Protein AF-A0A5P1FWZ2-F1 (afdb_monomer)

Sequence (314 aa):
MFSLSRQIYPNPFQFIPNLNQTPSFPSFRLDFPLKPAPYPSIRQQIKASSTRGIEGDGDNLSWPWDEKPYEILGGGRISYLDEQDIACFLDPPKDLIPIDPDSYNPAAYLWKKLGDIPEERRPRLLSTLEPRLISRMWEIVGTRYQDAKLAKQSASTLLHMGDSPITQERWACRTSKGPLPITWSWINDFKQAIFRGNDGGLYGRMIFGGLIPASVANLYGPLYFTVRQVTEVMSTEQPCDLAYEFDDGLLDLHDFPEGFPKPEEHRWPFDDHLVIYVRHCGPGVLVGQAWQEGKDLDQVPKKFCGEILMVKIS

Solvent-accessible surface area (backbone atoms only — not comparable to full-atom values): 19096 Å² total; per-residue (Å²): 133,89,84,88,81,87,82,81,82,83,84,90,87,82,86,85,81,83,91,83,78,85,84,85,75,82,86,78,85,76,90,72,83,93,68,86,79,84,76,85,58,74,78,68,72,63,75,81,77,82,88,81,88,82,91,84,90,84,94,73,95,68,53,85,83,73,54,75,66,64,44,75,44,97,87,76,46,78,44,48,50,69,65,48,49,53,52,42,67,59,59,51,56,85,90,67,55,65,93,56,70,85,78,55,60,63,21,60,54,48,22,52,54,43,53,68,48,56,71,89,54,48,54,52,50,66,78,69,47,50,39,70,43,41,47,44,46,50,60,43,36,55,52,26,68,80,36,74,71,57,56,70,54,61,28,39,67,68,80,32,95,61,97,47,94,60,54,66,51,39,30,45,32,35,41,27,67,37,93,54,57,82,90,51,60,65,71,34,42,30,33,36,38,40,34,58,41,95,87,71,46,44,33,34,37,56,42,78,50,96,82,65,57,68,74,59,54,60,66,44,39,54,40,32,28,41,54,42,82,42,64,47,36,90,86,73,69,44,71,36,51,30,34,36,41,26,47,60,14,68,68,96,61,95,70,74,66,89,93,62,76,74,63,34,65,40,37,85,77,43,45,39,38,28,33,37,36,30,34,58,44,19,58,42,28,34,34,31,43,34,32,32,44,45,88,48,94,83,45,77,60,39,74,57,45,28,28,30,40,34,26,43,53,134

Foldseek 3Di:
DDDDDDDDDDDPPDDDDDPDDDDDDDDDDDPDDPDDDDDDDPVVVVVPPDDDDDDDDDDDPPDPVNDADWDQDDPRDIGGVLLVVLQCLLPPDPVPPDPDPVPDQQLVVLQVSLVVDDQQCSVCNLVSHALVSLLSLVVSLLSLVVDPVSQLDALDPLLNLDDDPDFKFKKWKAHSWFPDPPVVVQVRIWMKMWGAAPVRWIKMWIGGDDPDDVVRVPVFPTQMWTKDADQADPQPRRGAGIKTWRAQQQDPGPDDPPPRDHTDGGDPPSNQGKMWTWHHRYHQKIKIWIWRPGPDPPDRIDGPTGIMIMGIDD

Radius of gyration: 25.39 Å; Cα contacts (8 Å, |Δi|>4): 484; chains: 1; bounding box: 61×96×71 Å

Secondary structure (DSSP, 8-state):
-------PPPP------------------------------GGGTGGGS---------S----TTTSPPEEEETTTEEEEHHHHHHHHHHS--GGGS-SSGGGS-HHHHHHHHHHHS-TTTGGGHHHHS-HHHHHHHHHHHGGGGGSHHHHT--S-TTTSSS--S--EEEEEEEE---S--GGGGGGSEEEEEEEE-TTS-EEEEEEE-SSS-HHHHGGG--EEEEEEE-SB-TTT--B-SEEEE-TTS----S---TTPPPP----TTTTTTEEEEEEEEETTEEEEEEEE--SSTTSPPEEEEEEEEEEEE-

pLDDT: mean 74.25, std 22.87, range [26.8, 97.44]

Organism: Asparagus officinalis (NCBI:txid4686)

Mean predicted aligned error: 14.32 Å

Structure (mmCIF, N/CA/C/O backbone):
data_AF-A0A5P1FWZ2-F1
#
_entry.id   AF-A0A5P1FWZ2-F1
#
loop_
_atom_site.group_PDB
_atom_site.id
_atom_site.type_symbol
_atom_site.label_atom_id
_atom_site.label_alt_id
_atom_site.label_comp_id
_atom_site.label_asym_id
_atom_site.label_entity_id
_atom_site.label_seq_id
_atom_site.pdbx_PDB_ins_code
_atom_site.Cartn_x
_atom_site.Cartn_y
_atom_site.Cartn_z
_atom_site.occupancy
_atom_site.B_iso_or_equiv
_atom_site.auth_seq_id
_atom_site.auth_comp_id
_atom_site.auth_asym_id
_atom_site.auth_atom_id
_atom_site.pdbx_PDB_model_num
ATOM 1 N N . MET A 1 1 ? -29.058 57.790 11.013 1.00 34.44 1 MET A N 1
ATOM 2 C CA . MET A 1 1 ? -28.656 58.418 9.737 1.00 34.44 1 MET A CA 1
ATOM 3 C C . MET A 1 1 ? -27.904 57.376 8.924 1.00 34.44 1 MET A C 1
ATOM 5 O O . MET A 1 1 ? -27.035 56.722 9.478 1.00 34.44 1 MET A O 1
ATOM 9 N N . PHE A 1 2 ? -28.349 57.182 7.681 1.00 27.48 2 PHE A N 1
ATOM 10 C CA . PHE A 1 2 ? -27.891 56.248 6.639 1.00 27.48 2 PHE A CA 1
ATOM 11 C C . PHE A 1 2 ? -26.358 56.275 6.434 1.00 27.48 2 PHE A C 1
ATOM 13 O O . PHE A 1 2 ? -25.741 57.303 6.674 1.00 27.48 2 PHE A O 1
ATOM 20 N N . SER A 1 3 ? -25.676 55.206 6.010 1.00 28.45 3 SER A N 1
ATOM 21 C CA . SER A 1 3 ? -25.836 54.573 4.695 1.00 28.45 3 SER A CA 1
ATOM 22 C C . SER A 1 3 ? -25.139 53.203 4.624 1.00 28.45 3 SER A C 1
ATOM 24 O O . SER A 1 3 ? -24.000 53.050 5.059 1.00 28.45 3 SER A O 1
ATOM 26 N N . LEU A 1 4 ? -25.842 52.230 4.039 1.00 32.28 4 LEU A N 1
ATOM 27 C CA . LEU A 1 4 ? -25.341 50.937 3.571 1.00 32.28 4 LEU A CA 1
ATOM 28 C C . LEU A 1 4 ? -24.724 51.110 2.178 1.00 32.28 4 LEU A C 1
ATOM 30 O O . LEU A 1 4 ? -25.320 51.748 1.312 1.00 32.28 4 LEU A O 1
ATOM 34 N N . SER A 1 5 ? -23.597 50.457 1.909 1.00 31.67 5 SER A N 1
ATOM 35 C CA . SER A 1 5 ? -23.162 50.179 0.537 1.00 31.67 5 SER A CA 1
ATOM 36 C C . SER A 1 5 ? -22.763 48.716 0.411 1.00 31.67 5 SER A C 1
ATOM 38 O O . SER A 1 5 ? -21.755 48.270 0.948 1.00 31.67 5 SER A O 1
ATOM 40 N N . ARG A 1 6 ? -23.630 47.975 -0.289 1.00 31.36 6 ARG A N 1
ATOM 41 C CA . ARG A 1 6 ? -23.371 46.652 -0.855 1.00 31.36 6 ARG A CA 1
ATOM 42 C C . ARG A 1 6 ? -22.369 46.814 -1.997 1.00 31.36 6 ARG A C 1
ATOM 44 O O . ARG A 1 6 ? -22.624 47.607 -2.900 1.00 31.36 6 ARG A O 1
ATOM 51 N N . GLN A 1 7 ? -21.310 46.014 -2.012 1.00 31.25 7 GLN A N 1
ATOM 52 C CA . GLN A 1 7 ? -20.587 45.706 -3.243 1.00 31.25 7 GLN A CA 1
ATOM 53 C C . GLN A 1 7 ? -20.880 44.260 -3.630 1.00 31.25 7 GLN A C 1
ATOM 55 O O . GLN A 1 7 ? -20.606 43.314 -2.897 1.00 31.25 7 GLN A O 1
ATOM 60 N N . ILE A 1 8 ? -21.540 44.153 -4.776 1.00 32.12 8 ILE A N 1
ATOM 61 C CA . ILE A 1 8 ? -21.906 42.942 -5.493 1.00 32.12 8 ILE A CA 1
ATOM 62 C C . ILE A 1 8 ? -20.709 42.617 -6.391 1.00 32.12 8 ILE A C 1
ATOM 64 O O . ILE A 1 8 ? -20.339 43.446 -7.221 1.00 32.12 8 ILE A O 1
ATOM 68 N N . TYR A 1 9 ? -20.107 41.441 -6.229 1.00 29.33 9 TYR A N 1
ATOM 69 C CA . TYR A 1 9 ? -19.150 40.909 -7.202 1.00 29.33 9 TYR A CA 1
ATOM 70 C C . TYR A 1 9 ? -19.913 40.275 -8.380 1.00 29.33 9 TYR A C 1
ATOM 72 O O . TYR A 1 9 ? -20.905 39.578 -8.146 1.00 29.33 9 TYR A O 1
ATOM 80 N N . PRO A 1 10 ? -19.504 40.510 -9.641 1.00 32.69 10 PRO A N 1
ATOM 81 C CA . PRO A 1 10 ? -20.185 39.958 -10.806 1.00 32.69 10 PRO A CA 1
ATOM 82 C C . PRO A 1 10 ? -19.789 38.499 -11.090 1.00 32.69 10 PRO A C 1
ATOM 84 O O . PRO A 1 10 ? -18.623 38.121 -11.018 1.00 32.69 10 PRO A O 1
ATOM 87 N N . ASN A 1 11 ? -20.800 37.714 -11.469 1.00 30.33 11 ASN A N 1
ATOM 88 C CA . ASN A 1 11 ? -20.734 36.366 -12.042 1.00 30.33 11 ASN A CA 1
ATOM 89 C C . ASN A 1 11 ? -19.890 36.318 -13.333 1.00 30.33 11 ASN A C 1
ATOM 91 O O . ASN A 1 11 ? -20.241 37.021 -14.283 1.00 30.33 11 ASN A O 1
ATOM 95 N N . PRO A 1 12 ? -18.905 35.410 -13.462 1.00 30.45 12 PRO A N 1
ATOM 96 C CA . PRO A 1 12 ? -18.309 35.061 -14.745 1.00 30.45 12 PRO A CA 1
ATOM 97 C C . PRO A 1 12 ? -18.794 33.678 -15.221 1.00 30.45 12 PRO A C 1
ATOM 99 O O . PRO A 1 12 ? -18.018 32.743 -15.364 1.00 30.45 12 PRO A O 1
ATOM 102 N N . PHE A 1 13 ? -20.094 33.551 -15.502 1.00 31.62 13 PHE A N 1
ATOM 103 C CA . PHE A 1 13 ? -20.644 32.465 -16.326 1.00 31.62 13 PHE A CA 1
ATOM 104 C C . PHE A 1 13 ? -21.158 33.049 -17.640 1.00 31.62 13 PHE A C 1
ATOM 106 O O . PHE A 1 13 ? -22.360 33.131 -17.852 1.00 31.62 13 PHE A O 1
ATOM 113 N N . GLN A 1 14 ? -20.254 33.482 -18.518 1.00 33.94 14 GLN A N 1
ATOM 114 C CA . GLN A 1 14 ? -20.562 33.702 -19.934 1.00 33.94 14 GLN A CA 1
ATOM 115 C C . GLN A 1 14 ? -19.288 33.555 -20.763 1.00 33.94 14 GLN A C 1
ATOM 117 O O . GLN A 1 14 ? -18.615 34.540 -21.012 1.00 33.94 14 GLN A O 1
ATOM 122 N N . PHE A 1 15 ? -18.973 32.334 -21.193 1.00 27.30 15 PHE A N 1
ATOM 123 C CA . PHE A 1 15 ? -18.331 32.070 -22.485 1.00 27.30 15 PHE A CA 1
ATOM 124 C C . PHE A 1 15 ? -18.610 30.610 -22.860 1.00 27.30 15 PHE A C 1
ATOM 126 O O . PHE A 1 15 ? -17.960 29.689 -22.380 1.00 27.30 15 PHE A O 1
ATOM 133 N N . ILE A 1 16 ? -19.624 30.410 -23.703 1.00 32.66 16 ILE A N 1
ATOM 134 C CA . ILE A 1 16 ? -19.875 29.153 -24.412 1.00 32.66 16 ILE A CA 1
ATOM 135 C C . ILE A 1 16 ? -19.382 29.358 -25.848 1.00 32.66 16 ILE A C 1
ATOM 137 O O . ILE A 1 16 ? -19.974 30.172 -26.561 1.00 32.66 16 ILE A O 1
ATOM 141 N N . PRO A 1 17 ? -18.353 28.635 -26.318 1.00 30.03 17 PRO A N 1
ATOM 142 C CA . PRO A 1 17 ? -18.133 28.443 -27.741 1.00 30.03 17 PRO A CA 1
ATOM 143 C C . PRO A 1 17 ? -18.838 27.164 -28.215 1.00 30.03 17 PRO A C 1
ATOM 145 O O . PRO A 1 17 ? -18.756 26.109 -27.592 1.00 30.03 17 PRO A O 1
ATOM 148 N N . ASN A 1 18 ? -19.537 27.298 -29.340 1.00 27.89 18 ASN A N 1
ATOM 149 C CA . ASN A 1 18 ? -20.273 26.266 -30.068 1.00 27.89 18 ASN A CA 1
ATOM 150 C C . ASN A 1 18 ? -19.500 24.943 -30.255 1.00 27.89 18 ASN A C 1
ATOM 152 O O . ASN A 1 18 ? -18.487 24.901 -30.951 1.00 27.89 18 ASN A O 1
ATOM 156 N N . LEU A 1 19 ? -20.074 23.839 -29.763 1.00 34.97 19 LEU A N 1
ATOM 157 C CA . LEU A 1 19 ? -19.864 22.493 -30.303 1.00 34.97 19 LEU A CA 1
ATOM 158 C C . LEU A 1 19 ? -20.622 22.387 -31.631 1.00 34.97 19 LEU A C 1
ATOM 160 O O . LEU A 1 19 ? -21.839 22.254 -31.596 1.00 34.97 19 LEU A O 1
ATOM 164 N N . ASN A 1 20 ? -19.935 22.490 -32.775 1.00 33.31 20 ASN A N 1
ATOM 165 C CA . ASN A 1 20 ? -20.368 21.908 -34.063 1.00 33.31 20 ASN A CA 1
ATOM 166 C C . ASN A 1 20 ? -19.331 22.108 -35.187 1.00 33.31 20 ASN A C 1
ATOM 168 O O . ASN A 1 20 ? -19.661 22.584 -36.270 1.00 33.31 20 ASN A O 1
ATOM 172 N N . GLN A 1 21 ? -18.069 21.729 -34.960 1.00 30.70 21 GLN A N 1
ATOM 173 C CA . GLN A 1 21 ? -17.109 21.513 -36.051 1.00 30.70 21 GLN A CA 1
ATOM 174 C C . GLN A 1 21 ? -16.218 20.313 -35.722 1.00 30.70 21 GLN A C 1
ATOM 176 O O . GLN A 1 21 ? -15.363 20.375 -34.847 1.00 30.70 21 GLN A O 1
ATOM 181 N N . THR A 1 22 ? -16.441 19.201 -36.419 1.00 31.59 22 THR A N 1
ATOM 182 C CA . THR A 1 22 ? -15.525 18.057 -36.482 1.00 31.59 22 THR A CA 1
ATOM 183 C C . THR A 1 22 ? -14.359 18.392 -37.414 1.00 31.59 22 THR A C 1
ATOM 185 O O . THR A 1 22 ? -14.608 18.582 -38.608 1.00 31.59 22 THR A O 1
ATOM 188 N N . PRO A 1 23 ? -13.098 18.422 -36.951 1.00 28.59 23 PRO A N 1
ATOM 189 C CA . PRO A 1 23 ? -11.968 18.419 -37.862 1.00 28.59 23 PRO A CA 1
ATOM 190 C C . PRO A 1 23 ? -11.720 16.985 -38.347 1.00 28.59 23 PRO A C 1
ATOM 192 O O . PRO A 1 23 ? -11.383 16.085 -37.579 1.00 28.59 23 PRO A O 1
ATOM 195 N N . SER A 1 24 ? -11.910 16.772 -39.647 1.00 28.72 24 SER A N 1
ATOM 196 C CA . SER A 1 24 ? -11.463 15.579 -40.361 1.00 28.72 24 SER A CA 1
ATOM 197 C C . SER A 1 24 ? -9.933 15.550 -40.395 1.00 28.72 24 SER A C 1
ATOM 199 O O . SER A 1 24 ? -9.316 16.370 -41.076 1.00 28.72 24 SER A O 1
ATOM 201 N N . PHE A 1 25 ? -9.319 14.610 -39.680 1.00 30.17 25 PHE A N 1
ATOM 202 C CA . PHE A 1 25 ? -7.886 14.345 -39.791 1.00 30.17 25 PHE A CA 1
ATOM 203 C C . PHE A 1 25 ? -7.612 13.368 -40.948 1.00 30.17 25 PHE A C 1
ATOM 205 O O . PHE A 1 25 ? -8.362 12.402 -41.119 1.00 30.17 25 PHE A O 1
ATOM 212 N N . PRO A 1 26 ? -6.556 13.584 -41.754 1.00 27.69 26 PRO A N 1
ATOM 213 C CA . PRO A 1 26 ? -6.195 12.673 -42.831 1.00 27.69 26 PRO A CA 1
ATOM 214 C C . PRO A 1 26 ? -5.735 11.327 -42.257 1.00 27.69 26 PRO A C 1
ATOM 216 O O . PRO A 1 26 ? -4.912 11.265 -41.344 1.00 27.69 26 PRO A O 1
ATOM 219 N N . SER A 1 27 ? -6.265 10.235 -42.807 1.00 28.78 27 SER A N 1
ATOM 220 C CA . SER A 1 27 ? -5.867 8.873 -42.461 1.00 28.78 27 SER A CA 1
ATOM 221 C C . SER A 1 27 ? -4.445 8.589 -42.953 1.00 28.78 27 SER A C 1
ATOM 223 O O . SER A 1 27 ? -4.245 8.221 -44.108 1.00 28.78 27 SER A O 1
ATOM 225 N N . PHE A 1 28 ? -3.452 8.710 -42.074 1.00 27.09 28 PHE A N 1
ATOM 226 C CA . PHE A 1 28 ? -2.145 8.097 -42.295 1.00 27.09 28 PHE A CA 1
ATOM 227 C C . PHE A 1 28 ? -2.183 6.655 -41.781 1.00 27.09 28 PHE A C 1
ATOM 229 O O . PHE A 1 28 ? -2.062 6.397 -40.586 1.00 27.09 28 PHE A O 1
ATOM 236 N N . ARG A 1 29 ? -2.365 5.697 -42.699 1.00 26.80 29 ARG A N 1
ATOM 237 C CA . ARG A 1 29 ? -1.975 4.303 -42.457 1.00 26.80 29 ARG A CA 1
ATOM 238 C C . ARG A 1 29 ? -0.450 4.247 -42.453 1.00 26.80 29 ARG A C 1
ATOM 240 O O . ARG A 1 29 ? 0.171 4.349 -43.506 1.00 26.80 29 ARG A O 1
ATOM 247 N N . LEU A 1 30 ? 0.137 4.077 -41.276 1.00 28.00 30 LEU A N 1
ATOM 248 C CA . LEU A 1 30 ? 1.486 3.543 -41.140 1.00 28.00 30 LEU A CA 1
ATOM 249 C C . LEU A 1 30 ? 1.339 2.079 -40.729 1.00 28.00 30 LEU A C 1
ATOM 251 O O . LEU A 1 30 ? 1.080 1.770 -39.567 1.00 28.00 30 LEU A O 1
ATOM 255 N N . ASP A 1 31 ? 1.445 1.186 -41.711 1.00 27.50 31 ASP A N 1
ATOM 256 C CA . ASP A 1 31 ? 1.574 -0.249 -41.476 1.00 27.50 31 ASP A CA 1
ATOM 257 C C . ASP A 1 31 ? 2.941 -0.506 -40.820 1.00 27.50 31 ASP A C 1
ATOM 259 O O . ASP A 1 31 ? 3.969 -0.582 -41.493 1.00 27.50 31 ASP A O 1
ATOM 263 N N . PHE A 1 32 ? 2.971 -0.609 -39.490 1.00 28.94 32 PHE A N 1
ATOM 264 C CA . PHE A 1 32 ? 4.152 -1.066 -38.759 1.00 28.94 32 PHE A CA 1
ATOM 265 C C . PHE A 1 32 ? 4.116 -2.597 -38.631 1.00 28.94 32 PHE A C 1
ATOM 267 O O . PHE A 1 32 ? 3.172 -3.138 -38.048 1.00 28.94 32 PHE A O 1
ATOM 274 N N . PRO A 1 33 ? 5.127 -3.331 -39.128 1.00 30.86 33 PRO A N 1
ATOM 275 C CA . PRO A 1 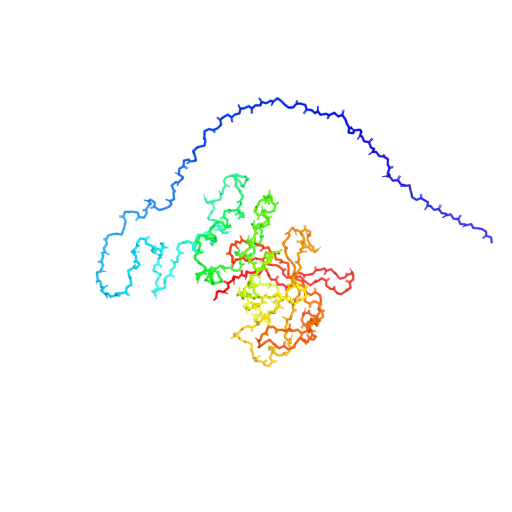33 ? 5.211 -4.764 -38.898 1.00 30.86 33 PRO A CA 1
ATOM 276 C C . PRO A 1 33 ? 5.487 -5.039 -37.411 1.00 30.86 33 PRO A C 1
ATOM 278 O O . PRO A 1 33 ? 6.552 -4.726 -36.882 1.00 30.86 33 PRO A O 1
ATOM 281 N N . LEU A 1 34 ? 4.520 -5.664 -36.736 1.00 34.03 34 LEU A N 1
ATOM 282 C CA . LEU A 1 34 ? 4.660 -6.220 -35.389 1.00 34.03 34 LEU A CA 1
ATOM 283 C C . LEU A 1 34 ? 5.664 -7.383 -35.388 1.00 34.03 34 LEU A C 1
ATOM 285 O O . LEU A 1 34 ? 5.281 -8.538 -35.562 1.00 34.03 34 LEU A O 1
ATOM 289 N N . LYS A 1 35 ? 6.940 -7.087 -35.132 1.00 31.31 35 LYS A N 1
ATOM 290 C CA . LYS A 1 35 ? 7.861 -7.979 -34.408 1.00 31.31 35 LYS A CA 1
ATOM 291 C C . LYS A 1 35 ? 8.848 -7.130 -33.598 1.00 31.31 35 LYS A C 1
ATOM 293 O O . LYS A 1 35 ? 9.743 -6.542 -34.201 1.00 31.31 35 LYS A O 1
ATOM 298 N N . PRO A 1 36 ? 8.745 -7.061 -32.259 1.00 35.09 36 PRO A N 1
ATOM 299 C CA . PRO A 1 36 ? 9.841 -6.521 -31.469 1.00 35.09 36 PRO A CA 1
ATOM 300 C C . PRO A 1 36 ? 11.035 -7.480 -31.560 1.00 35.09 36 PRO A C 1
ATOM 302 O O . PRO A 1 36 ? 10.916 -8.677 -31.289 1.00 35.09 36 PRO A O 1
ATOM 305 N N . ALA A 1 37 ? 12.182 -6.949 -31.980 1.00 31.00 37 ALA A N 1
ATOM 306 C CA . ALA A 1 37 ? 13.458 -7.642 -31.898 1.00 31.00 37 ALA A CA 1
ATOM 307 C C . ALA A 1 37 ? 13.792 -7.929 -30.418 1.00 31.00 37 ALA A C 1
ATOM 309 O O . ALA A 1 37 ? 13.553 -7.070 -29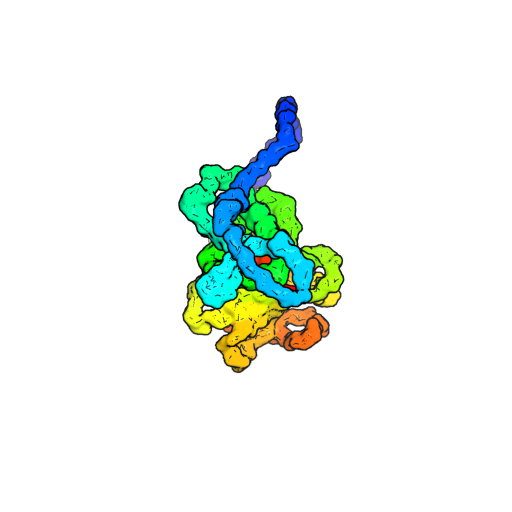.565 1.00 31.00 37 ALA A O 1
ATOM 310 N N . PRO A 1 38 ? 14.329 -9.112 -30.076 1.00 33.62 38 PRO A N 1
ATOM 311 C CA . PRO A 1 38 ? 14.725 -9.403 -28.707 1.00 33.62 38 PRO A CA 1
ATOM 312 C C . PRO A 1 38 ? 15.963 -8.575 -28.345 1.00 33.62 38 PRO A C 1
ATOM 314 O O . PRO A 1 38 ? 17.043 -8.785 -28.896 1.00 33.62 38 PRO A O 1
ATOM 317 N N . TYR A 1 39 ? 15.812 -7.643 -27.403 1.00 37.75 39 TYR A N 1
ATOM 318 C CA . TYR A 1 39 ? 16.947 -6.998 -26.744 1.00 37.75 39 TYR A CA 1
ATOM 319 C C . TYR A 1 39 ? 17.786 -8.057 -26.007 1.00 37.75 39 TYR A C 1
ATOM 321 O O . TYR A 1 39 ? 17.217 -8.949 -25.364 1.00 37.75 39 TYR A O 1
ATOM 329 N N . PRO A 1 40 ? 19.127 -7.993 -26.069 1.00 32.19 40 PRO A N 1
ATOM 330 C CA . PRO A 1 40 ? 19.975 -8.958 -25.393 1.00 32.19 40 PRO A CA 1
ATOM 331 C C . PRO A 1 40 ? 19.938 -8.698 -23.884 1.00 32.19 40 PRO A C 1
ATOM 333 O O . PRO A 1 40 ? 20.537 -7.759 -23.372 1.00 32.19 40 PRO A O 1
ATOM 336 N N . SER A 1 41 ? 19.230 -9.553 -23.151 1.00 41.59 41 SER A N 1
ATOM 337 C CA . SER A 1 41 ? 19.382 -9.656 -21.700 1.00 41.59 41 SER A CA 1
ATOM 338 C C . SER A 1 41 ? 20.819 -10.074 -21.354 1.00 41.59 41 SER A C 1
ATOM 340 O O . SER A 1 41 ? 21.381 -10.934 -22.041 1.00 41.59 41 SER A O 1
ATOM 342 N N . ILE A 1 42 ? 21.345 -9.571 -20.231 1.00 46.56 42 ILE A N 1
ATOM 343 C CA . ILE A 1 42 ? 22.615 -9.940 -19.552 1.00 46.56 42 ILE A CA 1
ATOM 344 C C . ILE A 1 42 ? 22.883 -11.466 -19.518 1.00 46.56 42 ILE A C 1
ATOM 346 O O . ILE A 1 42 ? 24.023 -11.925 -19.487 1.00 46.56 42 ILE A O 1
ATOM 350 N N . ARG A 1 43 ? 21.822 -12.266 -19.660 1.00 42.25 43 ARG A N 1
ATOM 351 C CA . ARG A 1 43 ? 21.776 -13.717 -19.910 1.00 42.25 43 ARG A CA 1
ATOM 352 C C . ARG A 1 43 ? 22.757 -14.259 -20.968 1.00 42.25 43 ARG A C 1
ATOM 354 O O . ARG A 1 43 ? 23.051 -15.450 -20.933 1.00 42.25 43 ARG A O 1
ATOM 361 N N . GLN A 1 44 ? 23.256 -13.448 -21.909 1.00 41.44 44 GLN A N 1
ATOM 362 C CA . GLN A 1 44 ? 24.251 -13.903 -22.897 1.00 41.44 44 GLN A CA 1
ATOM 363 C C . GLN A 1 44 ? 25.713 -13.774 -22.436 1.00 41.44 44 GLN A C 1
ATOM 365 O O . GLN A 1 44 ? 26.550 -14.518 -22.941 1.00 41.44 44 GLN A O 1
ATOM 370 N N . GLN A 1 45 ? 26.033 -12.919 -21.456 1.00 36.00 45 GLN A N 1
ATOM 371 C CA . GLN A 1 45 ? 27.419 -12.731 -20.999 1.00 36.00 45 GLN A CA 1
ATOM 372 C C . GLN A 1 45 ? 27.871 -13.765 -19.954 1.00 36.00 45 GLN A C 1
ATOM 374 O O . GLN A 1 45 ? 29.057 -14.067 -19.874 1.00 36.00 45 GLN A O 1
ATOM 379 N N . ILE A 1 46 ? 26.945 -14.393 -19.222 1.00 42.34 46 ILE A N 1
ATOM 380 C CA . ILE A 1 46 ? 27.274 -15.398 -18.186 1.00 42.34 46 ILE A CA 1
ATOM 381 C C . ILE A 1 46 ? 27.522 -16.802 -18.789 1.00 42.34 46 ILE A C 1
ATOM 383 O O . ILE A 1 46 ? 28.065 -17.692 -18.137 1.00 42.34 46 ILE A O 1
ATOM 387 N N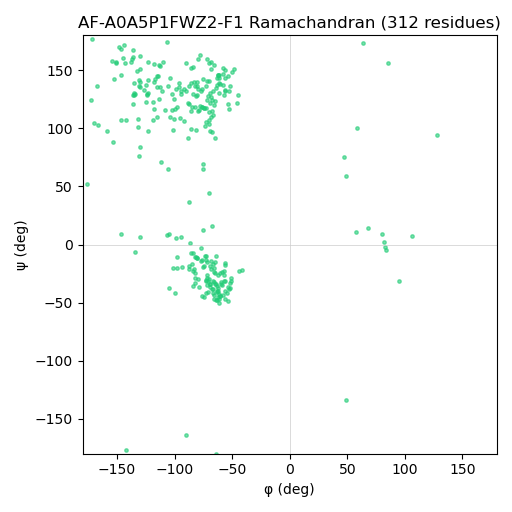 . LYS A 1 47 ? 27.216 -17.011 -20.079 1.00 38.78 47 LYS A N 1
ATOM 388 C CA . LYS A 1 47 ? 27.380 -18.306 -20.772 1.00 38.78 47 LYS A CA 1
ATOM 389 C C . LYS A 1 47 ? 28.828 -18.805 -20.896 1.00 38.78 47 LYS A C 1
ATOM 391 O O . LYS A 1 47 ? 29.019 -19.945 -21.306 1.00 38.78 47 LYS A O 1
ATOM 396 N N . ALA A 1 48 ? 29.832 -17.994 -20.566 1.00 32.56 48 ALA A N 1
ATOM 397 C CA . ALA A 1 48 ? 31.237 -18.340 -20.777 1.00 32.56 48 ALA A CA 1
ATOM 398 C C . ALA A 1 48 ? 31.970 -18.889 -19.537 1.00 32.56 48 ALA A C 1
ATOM 400 O O . ALA A 1 48 ? 33.089 -19.373 -19.686 1.00 32.56 48 ALA A O 1
ATOM 401 N N . SER A 1 49 ? 31.396 -18.829 -18.328 1.00 35.09 49 SER A N 1
ATOM 402 C CA . SER A 1 49 ? 32.215 -18.933 -17.104 1.00 35.09 49 SER A CA 1
ATOM 403 C C . SER A 1 49 ? 31.776 -19.937 -16.035 1.00 35.09 49 SER A C 1
ATOM 405 O O . SER A 1 49 ? 32.442 -20.012 -15.007 1.00 35.09 49 SER A O 1
ATOM 407 N N . SER A 1 50 ? 30.762 -20.780 -16.255 1.00 34.72 50 SER A N 1
ATOM 408 C CA . SER A 1 50 ? 30.411 -21.811 -15.262 1.00 34.72 50 SER A CA 1
ATOM 409 C C . SER A 1 50 ? 30.278 -23.200 -15.879 1.00 34.72 50 SER A C 1
ATOM 411 O O . SER A 1 50 ? 29.200 -23.661 -16.234 1.00 34.72 50 SER A O 1
ATOM 413 N N . THR A 1 51 ? 31.419 -23.876 -16.032 1.00 38.09 51 THR A N 1
ATOM 414 C CA . THR A 1 51 ? 31.470 -25.342 -16.135 1.00 38.09 51 THR A CA 1
ATOM 415 C C . THR A 1 51 ? 32.388 -25.843 -15.029 1.00 38.09 51 THR A C 1
ATOM 417 O O . THR A 1 51 ? 33.610 -25.788 -15.161 1.00 38.09 51 THR A O 1
ATOM 420 N N . ARG A 1 52 ? 31.805 -26.283 -13.912 1.00 35.03 52 ARG A N 1
ATOM 421 C CA . ARG A 1 52 ? 32.409 -27.254 -12.989 1.00 35.03 52 ARG A CA 1
ATOM 422 C C . ARG A 1 52 ? 31.328 -27.747 -12.026 1.00 35.03 52 ARG A C 1
ATOM 424 O O . ARG A 1 52 ? 30.906 -27.019 -11.137 1.00 35.03 52 ARG A O 1
ATOM 431 N N . GLY A 1 53 ? 30.839 -28.954 -12.298 1.00 30.55 53 GLY A N 1
ATOM 432 C CA . GLY A 1 53 ? 29.813 -29.629 -11.510 1.00 30.55 53 GLY A CA 1
ATOM 433 C C . GLY A 1 53 ? 30.367 -30.281 -10.248 1.00 30.55 53 GLY A C 1
ATOM 434 O O . GLY A 1 53 ? 31.561 -30.573 -10.162 1.00 30.55 53 GLY A O 1
ATOM 435 N N . ILE A 1 54 ? 29.467 -30.532 -9.300 1.00 35.34 54 ILE A N 1
ATOM 436 C CA . ILE A 1 54 ? 29.620 -31.524 -8.236 1.00 35.34 54 ILE A CA 1
ATOM 437 C C . ILE A 1 54 ? 28.276 -32.259 -8.136 1.00 35.34 54 ILE A C 1
ATOM 439 O O . ILE A 1 54 ? 27.241 -31.626 -7.945 1.00 35.34 54 ILE A O 1
ATOM 443 N N . GLU A 1 55 ? 28.315 -33.579 -8.327 1.00 37.16 55 GLU A N 1
ATOM 444 C CA . GLU A 1 55 ? 27.212 -34.521 -8.101 1.00 37.16 55 GLU A CA 1
ATOM 445 C C . GLU A 1 55 ? 26.998 -34.770 -6.599 1.00 37.16 55 GLU A C 1
ATOM 447 O O . GLU A 1 55 ? 27.961 -34.893 -5.839 1.00 37.16 55 GLU A O 1
ATOM 452 N N . GLY A 1 56 ? 25.733 -34.902 -6.193 1.00 31.45 56 GLY A N 1
ATOM 453 C CA . GLY A 1 56 ? 25.305 -35.350 -4.867 1.00 31.45 56 GLY A CA 1
ATOM 454 C C . GLY A 1 56 ? 23.786 -35.552 -4.826 1.00 31.45 56 GLY A C 1
ATOM 455 O O . GLY A 1 56 ? 23.037 -34.651 -5.181 1.00 31.45 56 GLY A O 1
ATOM 456 N N . ASP A 1 57 ? 23.384 -36.760 -4.447 1.00 35.88 57 ASP A N 1
ATOM 457 C CA . ASP A 1 57 ? 22.107 -37.460 -4.657 1.00 35.88 57 ASP A CA 1
ATOM 458 C C . ASP A 1 57 ? 20.996 -37.118 -3.628 1.00 35.88 57 ASP A C 1
ATOM 460 O O . ASP A 1 57 ? 21.310 -36.812 -2.475 1.00 35.88 57 ASP A O 1
ATOM 464 N N . GLY A 1 58 ? 19.714 -37.239 -4.024 1.00 33.72 58 GLY A N 1
ATOM 465 C CA . GLY A 1 58 ? 18.558 -37.349 -3.106 1.00 33.72 58 GLY A CA 1
ATOM 466 C C . GLY A 1 58 ? 17.363 -36.385 -3.288 1.00 33.72 58 GLY A C 1
ATOM 467 O O . GLY A 1 58 ? 17.330 -35.315 -2.690 1.00 33.72 58 GLY A O 1
ATOM 468 N N . ASP A 1 59 ? 16.344 -36.833 -4.036 1.00 41.81 59 ASP A N 1
ATOM 469 C CA . ASP A 1 59 ? 14.897 -36.528 -3.938 1.00 41.81 59 ASP A CA 1
ATOM 470 C C . ASP A 1 59 ? 14.397 -35.070 -3.796 1.00 41.81 59 ASP A C 1
ATOM 472 O O . ASP A 1 59 ? 13.861 -34.649 -2.771 1.00 41.81 59 ASP A O 1
ATOM 476 N N . ASN A 1 60 ? 14.434 -34.335 -4.912 1.00 37.56 60 ASN A N 1
ATOM 477 C CA . ASN A 1 60 ? 13.339 -33.479 -5.402 1.00 37.56 60 ASN A CA 1
ATOM 478 C C . ASN A 1 60 ? 13.718 -33.036 -6.823 1.00 37.56 60 ASN A C 1
ATOM 480 O O . ASN A 1 60 ? 14.602 -32.203 -7.001 1.00 37.56 60 ASN A O 1
ATOM 484 N N . LEU A 1 61 ? 13.103 -33.615 -7.857 1.00 40.00 61 LEU A N 1
ATOM 485 C CA . LEU A 1 61 ? 13.390 -33.259 -9.254 1.00 40.00 61 LEU A CA 1
ATOM 486 C C . LEU A 1 61 ? 12.743 -31.907 -9.615 1.00 40.00 61 LEU A C 1
ATOM 488 O O . LEU A 1 61 ? 11.804 -31.850 -10.403 1.00 40.00 61 LEU A O 1
ATOM 492 N N . SER A 1 62 ? 13.248 -30.810 -9.046 1.00 39.69 62 SER A N 1
ATOM 493 C CA . SER A 1 62 ? 13.229 -29.510 -9.721 1.00 39.69 62 SER A CA 1
ATOM 494 C C . SER A 1 62 ? 14.420 -29.494 -10.670 1.00 39.69 62 SER A C 1
ATOM 496 O O . SER A 1 62 ? 15.559 -29.648 -10.220 1.00 39.69 62 SER A O 1
ATOM 498 N N . TRP A 1 63 ? 14.200 -29.364 -11.979 1.00 37.09 63 TRP A N 1
ATOM 499 C CA . TRP A 1 63 ? 15.333 -29.321 -12.895 1.00 37.09 63 TRP A CA 1
ATOM 500 C C . TRP A 1 63 ? 16.200 -28.094 -12.575 1.00 37.09 63 TRP A C 1
ATOM 502 O O . TRP A 1 63 ? 15.654 -27.034 -12.271 1.00 37.09 63 TRP A O 1
ATOM 512 N N . PRO A 1 64 ? 17.535 -28.167 -12.727 1.00 51.28 64 PRO A N 1
ATOM 513 C CA . PRO A 1 64 ? 18.423 -27.010 -12.550 1.00 51.28 64 PRO A CA 1
ATOM 514 C C . PRO A 1 64 ? 18.060 -25.805 -13.438 1.00 51.28 64 PRO A C 1
ATOM 516 O O . PRO A 1 64 ? 18.529 -24.694 -13.221 1.00 51.28 64 PRO A O 1
ATOM 519 N N . TRP A 1 65 ? 17.240 -26.034 -14.468 1.00 48.75 65 TRP A N 1
ATOM 520 C CA . TRP A 1 65 ? 16.716 -25.029 -15.391 1.00 48.75 65 TRP A CA 1
ATOM 521 C C . TRP A 1 65 ? 15.416 -24.362 -14.917 1.00 48.75 65 TRP A C 1
ATOM 523 O O . TRP A 1 65 ? 15.077 -23.295 -15.430 1.00 48.75 65 TRP A O 1
ATOM 533 N N . ASP A 1 66 ? 14.705 -24.976 -13.967 1.00 56.81 66 ASP A N 1
ATOM 534 C CA . ASP A 1 66 ? 13.494 -24.428 -13.342 1.00 56.81 66 ASP A CA 1
ATOM 535 C C . ASP A 1 66 ? 13.848 -23.461 -12.204 1.00 56.81 66 ASP A C 1
ATOM 537 O O . ASP A 1 66 ? 13.056 -22.586 -11.840 1.00 56.81 66 ASP A O 1
ATOM 541 N N . GLU A 1 67 ? 15.064 -23.576 -11.663 1.00 61.84 67 GLU A N 1
ATOM 542 C CA . GLU A 1 67 ? 15.553 -22.680 -10.629 1.00 61.84 67 GLU A CA 1
ATOM 543 C C . GLU A 1 67 ? 15.994 -21.343 -11.243 1.00 61.84 67 GLU A C 1
ATOM 545 O O . GLU A 1 67 ? 16.860 -21.245 -12.116 1.00 61.84 67 GLU A O 1
ATOM 550 N N . LYS A 1 68 ? 15.334 -20.268 -10.808 1.00 70.25 68 LYS A N 1
ATOM 551 C CA . LYS A 1 68 ? 15.634 -18.907 -11.261 1.00 70.25 68 LYS A CA 1
ATOM 552 C C . LYS A 1 68 ? 17.064 -18.515 -10.883 1.00 70.25 68 LYS A C 1
ATOM 554 O O . LYS A 1 68 ? 17.510 -18.881 -9.802 1.00 70.25 68 LYS A O 1
ATOM 559 N N . PRO A 1 69 ? 17.759 -17.717 -11.714 1.00 78.75 69 PRO A N 1
ATOM 560 C CA . PRO A 1 69 ? 19.174 -17.446 -11.514 1.00 78.75 69 PRO A CA 1
ATOM 561 C C . PRO A 1 69 ? 19.433 -16.755 -10.170 1.00 78.75 69 PRO A C 1
ATOM 563 O O . PRO A 1 69 ? 18.793 -15.754 -9.830 1.00 78.75 69 PRO A O 1
ATOM 566 N N . TYR A 1 70 ? 20.393 -17.302 -9.431 1.00 79.88 70 TYR A N 1
ATOM 567 C CA . TYR A 1 70 ? 20.816 -16.830 -8.122 1.00 79.88 70 TYR A CA 1
ATOM 568 C C . TYR A 1 70 ? 22.343 -16.836 -8.009 1.00 79.88 70 TYR A C 1
ATOM 570 O O . TYR A 1 70 ? 23.041 -17.545 -8.732 1.00 79.88 70 TYR A O 1
ATOM 578 N N . GLU A 1 71 ? 22.854 -16.059 -7.065 1.00 80.38 71 GLU A N 1
ATOM 579 C CA . GLU A 1 71 ? 24.253 -16.016 -6.666 1.00 80.38 71 GLU A CA 1
ATOM 580 C C . GLU A 1 71 ? 24.386 -16.446 -5.206 1.00 80.38 71 GLU A C 1
ATOM 582 O O . GLU A 1 71 ? 23.550 -16.117 -4.363 1.00 80.38 71 GLU A O 1
ATOM 587 N N . ILE A 1 72 ? 25.449 -17.182 -4.887 1.00 81.12 72 ILE A N 1
ATOM 588 C CA . ILE A 1 72 ? 25.777 -17.539 -3.506 1.00 81.12 72 ILE A CA 1
ATOM 589 C C . ILE A 1 72 ? 26.788 -16.512 -3.000 1.00 81.12 72 ILE A C 1
ATOM 591 O O . ILE A 1 72 ? 27.944 -16.496 -3.422 1.00 81.12 72 ILE A O 1
ATOM 595 N N . LEU A 1 73 ? 26.347 -15.643 -2.095 1.00 77.88 73 LEU A N 1
ATOM 596 C CA . LEU A 1 73 ? 27.189 -14.637 -1.459 1.00 77.88 73 LEU A CA 1
ATOM 597 C C . LEU A 1 73 ? 28.159 -15.286 -0.461 1.00 77.88 73 LEU A C 1
ATOM 599 O O . LEU A 1 73 ? 27.917 -16.380 0.064 1.00 77.88 73 LEU A O 1
ATOM 603 N N . GLY A 1 74 ? 29.242 -14.572 -0.139 1.00 59.81 74 GLY A N 1
ATOM 604 C CA . GLY A 1 74 ? 30.170 -14.968 0.921 1.00 59.81 74 GLY A CA 1
ATOM 605 C C . GLY A 1 74 ? 29.417 -15.236 2.228 1.00 59.81 74 GLY A C 1
ATOM 606 O O . GLY A 1 74 ? 28.763 -14.345 2.766 1.00 59.81 74 GLY A O 1
ATOM 607 N N . GLY A 1 75 ? 29.464 -16.482 2.709 1.00 71.38 75 GLY A N 1
ATOM 608 C CA . GLY A 1 75 ? 28.684 -16.946 3.865 1.00 71.38 75 GLY A CA 1
ATOM 609 C C . GLY A 1 75 ? 27.497 -17.859 3.532 1.00 71.38 75 GLY A C 1
ATOM 610 O O . GLY A 1 75 ? 26.724 -18.177 4.431 1.00 71.38 75 GLY A O 1
ATOM 611 N N . GLY A 1 76 ? 27.336 -18.283 2.272 1.00 75.75 76 GLY A N 1
ATOM 612 C CA . GLY A 1 76 ? 26.344 -19.293 1.874 1.00 75.75 76 GLY A CA 1
ATOM 613 C C . GLY A 1 76 ? 24.919 -18.758 1.708 1.00 75.75 76 GLY A C 1
ATOM 614 O O . GLY A 1 76 ? 23.985 -19.537 1.538 1.00 75.75 76 GLY A O 1
ATOM 615 N N . ARG A 1 77 ? 24.728 -17.433 1.754 1.00 76.19 77 ARG A N 1
ATOM 616 C CA . ARG A 1 77 ? 23.423 -16.809 1.501 1.00 76.19 77 ARG A CA 1
ATOM 617 C C . ARG A 1 77 ? 23.135 -16.780 0.006 1.00 76.19 77 ARG A C 1
ATOM 619 O O . ARG A 1 77 ? 23.966 -16.322 -0.768 1.00 76.19 77 ARG A O 1
ATOM 626 N N . ILE A 1 78 ? 21.936 -17.204 -0.372 1.00 80.75 78 ILE A N 1
ATOM 627 C CA . ILE A 1 78 ? 21.455 -17.144 -1.752 1.00 80.75 78 ILE A CA 1
ATOM 628 C C . ILE A 1 78 ? 20.870 -15.752 -2.016 1.00 80.75 78 ILE A C 1
ATOM 630 O O . ILE A 1 78 ? 20.032 -15.278 -1.248 1.00 80.75 78 ILE A O 1
ATOM 634 N N . SER A 1 79 ? 21.295 -15.111 -3.101 1.00 80.19 79 SER A N 1
ATOM 635 C CA . SER A 1 79 ? 20.756 -13.850 -3.603 1.00 80.19 79 SER A CA 1
ATOM 636 C C . SER A 1 79 ? 20.188 -14.055 -4.999 1.00 80.19 79 SER A C 1
ATOM 638 O O . SER A 1 79 ? 20.890 -14.516 -5.891 1.00 80.19 79 SER A O 1
ATOM 640 N N . TYR A 1 80 ? 18.910 -13.752 -5.197 1.00 83.31 80 TYR A N 1
ATOM 641 C CA . TYR A 1 80 ? 18.247 -13.981 -6.478 1.00 83.31 80 TYR A CA 1
ATOM 642 C C . TYR A 1 80 ? 18.386 -12.749 -7.369 1.00 83.31 80 TYR A C 1
ATOM 644 O O . TYR A 1 80 ? 18.129 -11.626 -6.931 1.00 83.31 80 TYR A O 1
ATOM 652 N N . LEU A 1 81 ? 18.779 -12.956 -8.627 1.00 84.00 81 LEU A N 1
ATOM 653 C CA . LEU A 1 81 ? 19.051 -1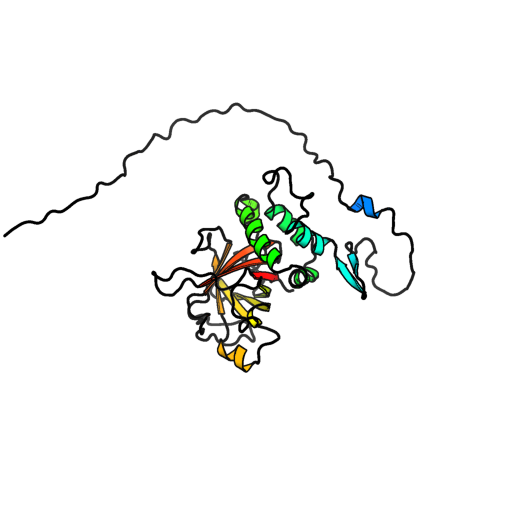1.845 -9.542 1.00 84.00 81 LEU A CA 1
ATOM 654 C C . LEU A 1 81 ? 17.791 -11.046 -9.880 1.00 84.00 81 LEU A C 1
ATOM 656 O O . LEU A 1 81 ? 17.867 -9.841 -10.067 1.00 84.00 81 LEU A O 1
ATOM 660 N N . ASP A 1 82 ? 16.620 -11.683 -9.917 1.00 85.75 82 ASP A N 1
ATOM 661 C CA . ASP A 1 82 ? 15.360 -10.982 -10.182 1.00 85.75 82 ASP A CA 1
ATOM 662 C C . ASP A 1 82 ? 14.903 -10.090 -9.016 1.00 85.75 82 ASP A C 1
ATOM 664 O O . ASP A 1 82 ? 14.277 -9.059 -9.248 1.00 85.75 82 ASP A O 1
ATOM 668 N N . GLU A 1 83 ? 15.257 -10.434 -7.776 1.00 87.44 83 GLU A N 1
ATOM 669 C CA . GLU A 1 83 ? 15.066 -9.565 -6.609 1.00 87.44 83 GLU A CA 1
ATOM 670 C C . GLU A 1 83 ? 16.031 -8.363 -6.653 1.00 87.44 83 GLU A C 1
ATOM 672 O O . GLU A 1 83 ? 15.623 -7.233 -6.376 1.00 87.44 83 GLU A O 1
ATOM 677 N N . GLN A 1 84 ? 17.294 -8.581 -7.047 1.00 86.12 84 GLN A N 1
ATOM 678 C CA . GLN A 1 84 ? 18.284 -7.505 -7.213 1.00 86.12 84 GLN A CA 1
ATOM 679 C C . GLN A 1 84 ? 17.978 -6.584 -8.401 1.00 86.12 84 GLN A C 1
ATOM 681 O O . GLN A 1 84 ? 18.206 -5.378 -8.310 1.00 86.12 84 GLN A O 1
ATOM 686 N N . ASP A 1 85 ? 17.417 -7.122 -9.486 1.00 87.50 85 ASP A N 1
ATOM 687 C CA . ASP A 1 85 ? 16.960 -6.359 -10.651 1.00 87.50 85 ASP A CA 1
ATOM 688 C C . ASP A 1 85 ? 15.992 -5.240 -10.238 1.00 87.50 85 ASP A C 1
ATOM 690 O O . ASP A 1 85 ? 16.041 -4.151 -10.807 1.00 87.50 85 ASP A O 1
ATOM 694 N N . ILE A 1 86 ? 15.128 -5.480 -9.240 1.00 91.88 86 ILE A N 1
ATOM 695 C CA . ILE A 1 86 ? 14.229 -4.449 -8.701 1.00 91.88 86 ILE A CA 1
ATOM 696 C C . ILE A 1 86 ? 15.035 -3.324 -8.053 1.00 91.88 86 ILE A C 1
ATOM 698 O O . ILE A 1 86 ? 14.784 -2.156 -8.336 1.00 91.88 86 ILE A O 1
ATOM 702 N N . ALA A 1 87 ? 16.010 -3.657 -7.203 1.00 90.19 87 ALA A N 1
ATOM 703 C CA . ALA A 1 87 ? 16.839 -2.657 -6.535 1.00 90.19 87 ALA A CA 1
ATOM 704 C C . ALA A 1 87 ? 17.648 -1.829 -7.549 1.00 90.19 87 ALA A C 1
ATOM 706 O O . ALA A 1 87 ? 17.630 -0.602 -7.490 1.00 90.19 87 ALA A O 1
ATOM 707 N N . CYS A 1 88 ? 18.266 -2.498 -8.526 1.00 88.12 88 CYS A N 1
ATOM 708 C CA . CYS A 1 88 ? 19.007 -1.861 -9.614 1.00 88.12 88 CYS A CA 1
ATOM 709 C C . CYS A 1 88 ? 18.102 -0.985 -10.495 1.00 88.12 88 CYS A C 1
ATOM 711 O O . CYS A 1 88 ? 18.510 0.079 -10.938 1.00 88.12 88 CYS A O 1
ATOM 713 N N . PHE A 1 89 ? 16.850 -1.385 -10.730 1.00 90.12 89 PHE A N 1
ATOM 714 C CA . PHE A 1 89 ? 15.903 -0.560 -11.479 1.00 90.12 89 PHE A CA 1
ATOM 715 C C . PHE A 1 89 ? 15.478 0.703 -10.716 1.00 90.12 89 PHE A C 1
ATOM 717 O O . PHE A 1 89 ? 15.282 1.754 -11.325 1.00 90.12 89 PHE A O 1
ATOM 724 N N . LEU A 1 90 ? 15.320 0.610 -9.393 1.00 90.69 90 LEU A N 1
ATOM 725 C CA . LEU A 1 90 ? 14.946 1.753 -8.557 1.00 90.69 90 LEU A CA 1
ATOM 726 C C . LEU A 1 90 ? 16.102 2.748 -8.391 1.00 90.69 90 LEU A C 1
ATOM 728 O O . LEU A 1 90 ? 15.845 3.946 -8.292 1.00 90.69 90 LEU A O 1
ATOM 732 N N . ASP A 1 91 ? 17.347 2.273 -8.395 1.00 88.94 91 ASP A N 1
ATOM 733 C CA . ASP A 1 91 ? 18.552 3.107 -8.356 1.00 88.94 91 ASP A CA 1
ATOM 734 C C . ASP A 1 91 ? 19.547 2.674 -9.446 1.00 88.94 91 ASP A C 1
ATOM 736 O O . ASP A 1 91 ? 20.529 1.977 -9.170 1.00 88.94 91 ASP A O 1
ATOM 740 N N . PRO A 1 92 ? 19.271 3.033 -10.714 1.00 84.44 92 PRO A N 1
ATOM 741 C CA . PRO A 1 92 ? 20.096 2.601 -11.825 1.00 84.44 92 PRO A CA 1
ATOM 742 C C . PRO A 1 92 ? 21.460 3.299 -11.789 1.00 84.44 92 PRO A C 1
ATOM 744 O O . PRO A 1 92 ? 21.541 4.509 -11.542 1.00 84.44 92 PRO A O 1
ATOM 747 N N . PRO A 1 93 ? 22.551 2.584 -12.121 1.00 82.62 93 PRO A N 1
ATOM 748 C CA . PRO A 1 93 ? 23.823 3.207 -12.450 1.00 82.62 93 PRO A CA 1
ATOM 749 C C . PRO A 1 93 ? 23.634 4.304 -13.501 1.00 82.62 93 PRO A C 1
ATOM 751 O O . PRO A 1 93 ? 22.782 4.187 -14.381 1.00 82.62 93 PRO A O 1
ATOM 754 N N . LYS A 1 94 ? 24.470 5.347 -13.453 1.00 80.94 94 LYS A N 1
ATOM 755 C CA . LYS A 1 94 ? 24.362 6.516 -14.348 1.00 80.94 94 LYS A CA 1
ATOM 756 C C . LYS A 1 94 ? 24.299 6.142 -15.833 1.00 80.94 94 LYS A C 1
ATOM 758 O O . LYS A 1 94 ? 23.600 6.801 -16.592 1.00 80.94 94 LYS A O 1
ATOM 763 N N . ASP A 1 95 ? 24.980 5.065 -16.211 1.00 77.81 95 ASP A N 1
ATOM 764 C CA . ASP A 1 95 ? 25.067 4.584 -17.593 1.00 77.81 95 ASP A CA 1
ATOM 765 C C . ASP A 1 95 ? 23.833 3.777 -18.043 1.00 77.81 95 ASP A C 1
ATOM 767 O O . ASP A 1 95 ? 23.679 3.496 -19.229 1.00 77.81 95 ASP A O 1
ATOM 771 N N . LEU A 1 96 ? 22.954 3.392 -17.108 1.00 76.56 96 LEU A N 1
ATOM 772 C CA . LEU A 1 96 ? 21.714 2.645 -17.358 1.00 76.56 96 LEU A CA 1
ATOM 773 C C . LEU A 1 96 ? 20.459 3.516 -17.222 1.00 76.56 96 LEU A C 1
ATOM 775 O O . LEU A 1 96 ? 19.340 3.001 -17.274 1.00 76.56 96 LEU A O 1
ATOM 779 N N . ILE A 1 97 ? 20.627 4.831 -17.069 1.00 76.88 97 ILE A N 1
ATOM 780 C CA . ILE A 1 97 ? 19.513 5.774 -17.126 1.00 76.88 97 ILE A CA 1
ATOM 781 C C . ILE A 1 97 ? 19.052 5.865 -18.592 1.00 76.88 97 ILE A C 1
ATOM 783 O O . ILE A 1 97 ? 19.867 6.155 -19.471 1.00 76.88 97 ILE A O 1
ATOM 787 N N . PRO A 1 98 ? 17.763 5.618 -18.881 1.00 75.69 98 PRO A N 1
ATOM 788 C CA . PRO A 1 98 ? 17.210 5.762 -20.221 1.00 75.69 98 PRO A CA 1
ATOM 789 C C . PRO A 1 98 ? 17.513 7.149 -20.798 1.00 75.69 98 PRO A C 1
ATOM 791 O O . PRO A 1 98 ? 17.284 8.157 -20.134 1.00 75.69 98 PRO A O 1
ATOM 794 N N . ILE A 1 99 ? 18.000 7.194 -22.042 1.00 76.75 99 ILE A N 1
ATOM 795 C CA . ILE A 1 99 ? 18.284 8.457 -22.747 1.00 76.75 99 ILE A CA 1
ATOM 796 C C . ILE A 1 99 ? 16.996 9.270 -22.926 1.00 76.75 99 ILE A C 1
ATOM 798 O O . ILE A 1 99 ? 17.017 10.491 -22.806 1.00 76.75 99 ILE A O 1
ATOM 802 N N . ASP A 1 100 ? 15.884 8.579 -23.181 1.00 79.38 100 ASP A N 1
ATOM 803 C CA . ASP A 1 100 ? 14.547 9.157 -23.232 1.00 79.38 100 ASP A CA 1
ATOM 804 C C . ASP A 1 100 ? 13.662 8.506 -22.148 1.00 79.38 100 ASP A C 1
ATOM 806 O O . ASP A 1 100 ? 13.309 7.327 -22.284 1.00 79.38 100 ASP A O 1
ATOM 810 N N . PRO A 1 101 ? 13.326 9.217 -21.056 1.00 73.62 101 PRO A N 1
ATOM 811 C CA . PRO A 1 101 ? 12.488 8.685 -19.985 1.00 73.62 101 PRO A CA 1
ATOM 812 C C . PRO A 1 101 ? 11.030 8.462 -20.410 1.00 73.62 101 PRO A C 1
ATOM 814 O O . PRO A 1 101 ? 10.363 7.635 -19.793 1.00 73.62 101 PRO A O 1
ATOM 817 N N . ASP A 1 102 ? 10.556 9.123 -21.471 1.00 77.75 102 ASP A N 1
ATOM 818 C CA . ASP A 1 102 ? 9.177 8.993 -21.962 1.00 77.75 102 ASP A CA 1
ATOM 819 C C . ASP A 1 102 ? 9.008 7.784 -22.899 1.00 77.75 102 ASP A C 1
ATOM 821 O O . ASP A 1 102 ? 7.893 7.405 -23.268 1.00 77.75 102 ASP A O 1
ATOM 825 N N . SER A 1 103 ? 10.116 7.125 -23.260 1.00 82.44 103 SER A N 1
ATOM 826 C CA . SER A 1 103 ? 10.120 5.959 -24.150 1.00 82.44 103 SER A CA 1
ATOM 827 C C . SER A 1 103 ? 9.440 4.715 -23.560 1.00 82.44 103 SER A C 1
ATOM 829 O O . SER A 1 103 ? 9.105 3.785 -24.301 1.00 82.44 103 SER A O 1
ATOM 831 N N . TYR A 1 104 ? 9.219 4.670 -22.243 1.00 85.56 104 TYR A N 1
ATOM 832 C CA . TYR A 1 104 ? 8.491 3.592 -21.574 1.00 85.56 104 TYR A CA 1
ATOM 833 C C . TYR A 1 104 ? 7.861 4.067 -20.261 1.00 85.56 104 TYR A C 1
ATOM 835 O O . TYR A 1 104 ? 8.321 5.013 -19.635 1.00 85.56 104 TYR A O 1
ATOM 843 N N . ASN A 1 105 ? 6.825 3.361 -19.801 1.00 90.62 105 ASN A N 1
ATOM 844 C CA . ASN A 1 105 ? 6.238 3.603 -18.485 1.00 90.62 105 ASN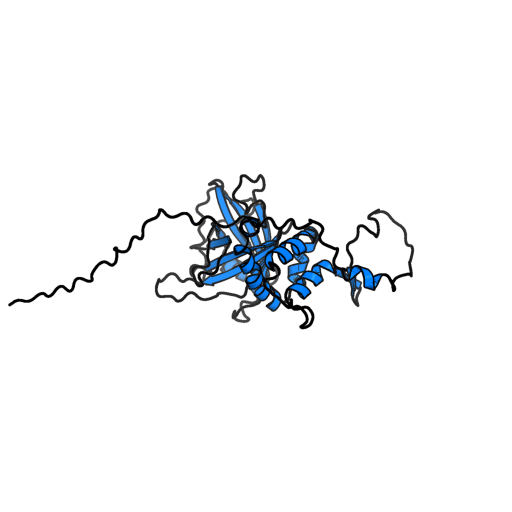 A CA 1
ATOM 845 C C . ASN A 1 105 ? 7.011 2.803 -17.411 1.00 90.62 105 ASN A C 1
ATOM 847 O O . ASN A 1 105 ? 6.967 1.563 -17.430 1.00 90.62 105 ASN A O 1
ATOM 851 N N . PRO A 1 106 ? 7.699 3.462 -16.459 1.00 92.19 106 PRO A N 1
ATOM 852 C CA . PRO A 1 106 ? 8.512 2.764 -15.472 1.00 92.19 106 PRO A CA 1
ATOM 853 C C . PRO A 1 106 ? 7.673 1.977 -14.456 1.00 92.19 106 PRO A C 1
ATOM 855 O O . PRO A 1 106 ? 8.114 0.914 -14.013 1.00 92.19 106 PRO A O 1
ATOM 858 N N . ALA A 1 107 ? 6.444 2.407 -14.145 1.00 94.50 107 ALA A N 1
ATOM 859 C CA . ALA A 1 107 ? 5.531 1.618 -13.320 1.00 94.50 107 ALA A CA 1
ATOM 860 C C . ALA A 1 107 ? 5.092 0.324 -14.020 1.00 94.50 107 ALA A C 1
ATOM 862 O O . ALA A 1 107 ? 5.020 -0.718 -13.372 1.00 94.50 107 ALA A O 1
ATOM 863 N N . ALA A 1 108 ? 4.856 0.351 -15.337 1.00 93.75 108 ALA A N 1
ATOM 864 C CA . ALA A 1 108 ? 4.496 -0.852 -16.096 1.00 93.75 108 ALA A CA 1
ATOM 865 C C . ALA A 1 108 ? 5.627 -1.893 -16.083 1.00 93.75 108 ALA A C 1
ATOM 867 O O . ALA A 1 108 ? 5.386 -3.094 -15.933 1.00 93.75 108 ALA A O 1
ATOM 868 N N . TYR A 1 109 ? 6.874 -1.430 -16.213 1.00 92.31 109 TYR A N 1
ATOM 869 C CA . TYR A 1 109 ? 8.045 -2.297 -16.123 1.00 92.31 109 TYR A CA 1
ATOM 870 C C . TYR A 1 109 ? 8.209 -2.886 -14.718 1.00 92.31 109 TYR A C 1
ATOM 872 O O . TYR A 1 109 ? 8.384 -4.100 -14.578 1.00 92.31 109 TYR A O 1
ATOM 880 N N . LEU A 1 110 ? 8.090 -2.046 -13.683 1.00 94.75 110 LEU A N 1
ATOM 881 C CA . LEU A 1 110 ? 8.178 -2.480 -12.291 1.00 94.75 110 LEU A CA 1
ATOM 882 C C . LEU A 1 110 ? 7.085 -3.503 -11.949 1.00 94.75 110 LEU A C 1
ATOM 884 O O . LEU A 1 110 ? 7.390 -4.546 -11.372 1.00 94.75 110 LEU A O 1
ATOM 888 N N . TRP A 1 111 ? 5.844 -3.256 -12.380 1.00 95.50 111 TRP A N 1
ATOM 889 C CA . TRP A 1 111 ? 4.719 -4.176 -12.208 1.00 95.50 111 TRP A CA 1
ATOM 890 C C . TRP A 1 111 ? 5.041 -5.569 -12.753 1.00 95.50 111 TRP A C 1
ATOM 892 O O . TRP A 1 111 ? 4.849 -6.577 -12.069 1.00 95.50 111 TRP A O 1
ATOM 902 N N . LYS A 1 112 ? 5.570 -5.626 -13.982 1.00 93.75 112 LYS A N 1
ATOM 903 C CA . LYS A 1 112 ? 5.952 -6.882 -14.631 1.00 93.75 112 LYS A CA 1
ATOM 904 C C . LYS A 1 112 ? 7.066 -7.594 -13.864 1.00 93.75 112 LYS A C 1
ATOM 906 O O . LYS A 1 112 ? 6.930 -8.776 -13.572 1.00 93.75 112 LYS A O 1
ATOM 911 N N . LYS A 1 113 ? 8.129 -6.875 -13.495 1.00 92.75 113 LYS A N 1
ATOM 912 C CA . LYS A 1 113 ? 9.267 -7.450 -12.765 1.00 92.75 113 LYS A CA 1
ATOM 913 C C . LYS A 1 113 ? 8.869 -8.002 -11.394 1.00 92.75 113 LYS A C 1
ATOM 915 O O . LYS A 1 113 ? 9.320 -9.081 -11.027 1.00 92.75 113 LYS A O 1
ATOM 920 N N . LEU A 1 114 ? 7.988 -7.314 -10.668 1.00 94.38 114 LEU A N 1
ATOM 921 C CA . LEU A 1 114 ? 7.440 -7.811 -9.401 1.00 94.38 114 LEU A CA 1
ATOM 922 C C . LEU A 1 114 ? 6.535 -9.034 -9.602 1.00 94.38 114 LEU A C 1
ATOM 924 O O . LEU A 1 114 ? 6.579 -9.967 -8.801 1.00 94.38 114 LEU A O 1
ATOM 928 N N . GLY A 1 115 ? 5.748 -9.048 -10.681 1.00 92.12 115 GLY A N 1
ATOM 929 C CA . GLY A 1 115 ? 4.927 -10.195 -11.069 1.00 92.12 115 GLY A CA 1
ATOM 930 C C . GLY A 1 115 ? 5.752 -11.430 -11.431 1.00 92.12 115 GLY A C 1
ATOM 931 O O . GLY A 1 115 ? 5.338 -12.544 -11.116 1.00 92.12 115 GLY A O 1
ATOM 932 N N . ASP A 1 116 ? 6.935 -11.236 -12.020 1.00 91.12 116 ASP A N 1
ATOM 933 C CA . ASP A 1 116 ? 7.855 -12.326 -12.329 1.00 91.12 116 ASP A CA 1
ATOM 934 C C . ASP A 1 116 ? 8.391 -12.985 -11.043 1.00 91.12 116 ASP A C 1
ATOM 936 O O . ASP A 1 116 ? 8.642 -14.188 -11.048 1.00 91.12 116 ASP A O 1
ATOM 940 N N . ILE A 1 117 ? 8.562 -12.258 -9.929 1.00 90.81 117 ILE A N 1
ATOM 941 C CA . ILE A 1 117 ? 9.023 -12.834 -8.652 1.00 90.81 117 ILE A CA 1
ATOM 942 C C . ILE A 1 117 ? 7.926 -13.758 -8.070 1.00 90.81 117 ILE A C 1
ATOM 944 O O . ILE A 1 117 ? 6.790 -13.301 -7.888 1.00 90.81 117 ILE A O 1
ATOM 948 N N . PRO A 1 118 ? 8.245 -15.029 -7.736 1.00 90.75 118 PRO A N 1
ATOM 949 C CA . PRO A 1 118 ? 7.315 -15.955 -7.084 1.00 90.75 118 PRO A CA 1
ATOM 950 C C . PRO A 1 118 ? 6.773 -15.394 -5.769 1.00 90.75 118 PRO A C 1
ATOM 952 O O . PRO A 1 118 ? 7.511 -14.738 -5.028 1.00 90.75 118 PRO A O 1
ATOM 955 N N . GLU A 1 119 ? 5.500 -15.659 -5.473 1.00 90.50 119 GLU A N 1
ATOM 956 C CA . GLU A 1 119 ? 4.792 -15.086 -4.320 1.00 90.50 119 GLU A CA 1
ATOM 957 C C . GLU A 1 119 ? 5.511 -15.369 -2.994 1.00 90.50 119 GLU A C 1
ATOM 959 O O . GLU A 1 119 ? 5.682 -14.456 -2.187 1.00 90.50 119 GLU A O 1
ATOM 964 N N . GLU A 1 120 ? 6.058 -16.574 -2.828 1.00 90.19 120 GLU A N 1
ATOM 965 C CA . GLU A 1 120 ? 6.747 -17.027 -1.614 1.00 90.19 120 GLU A CA 1
ATOM 966 C C . GLU A 1 120 ? 8.043 -16.249 -1.347 1.00 90.19 120 GLU A C 1
ATOM 968 O O . GLU A 1 120 ? 8.521 -16.172 -0.212 1.00 90.19 120 GLU A O 1
ATOM 973 N N . ARG A 1 121 ? 8.638 -15.667 -2.396 1.00 90.56 121 ARG A N 1
ATOM 974 C CA . ARG A 1 121 ? 9.903 -14.929 -2.299 1.00 90.56 121 ARG A CA 1
ATOM 975 C C . ARG A 1 121 ? 9.713 -13.424 -2.198 1.00 90.56 121 ARG A C 1
ATOM 977 O O . ARG A 1 121 ? 10.609 -12.751 -1.693 1.00 90.56 121 ARG A O 1
ATOM 984 N N . ARG A 1 122 ? 8.558 -12.882 -2.601 1.00 92.38 122 ARG A N 1
ATOM 985 C CA . ARG A 1 122 ? 8.283 -11.434 -2.526 1.00 92.38 122 ARG A CA 1
ATOM 986 C C . ARG A 1 122 ? 8.536 -10.838 -1.136 1.00 92.38 122 ARG A C 1
ATOM 988 O O . ARG A 1 122 ? 9.091 -9.741 -1.096 1.00 92.38 122 ARG A O 1
ATOM 995 N N . PRO A 1 123 ? 8.242 -11.507 0.002 1.00 92.62 123 PRO A N 1
ATOM 996 C CA . PRO A 1 123 ? 8.549 -10.952 1.323 1.00 92.62 123 PRO A CA 1
ATOM 997 C C . PRO A 1 123 ? 10.031 -10.602 1.541 1.00 92.62 123 PRO A C 1
ATOM 999 O O . PRO A 1 123 ? 10.333 -9.730 2.355 1.00 92.62 123 PRO A O 1
ATOM 1002 N N . ARG A 1 124 ? 10.967 -11.206 0.791 1.00 91.19 124 ARG A N 1
ATOM 1003 C CA . ARG A 1 124 ? 12.398 -10.851 0.841 1.00 91.19 124 ARG A CA 1
ATOM 1004 C C . ARG A 1 124 ? 12.679 -9.433 0.361 1.00 91.19 124 ARG A C 1
ATOM 1006 O O . ARG A 1 124 ? 13.648 -8.835 0.825 1.00 91.19 124 ARG A O 1
ATOM 1013 N N . LEU A 1 125 ? 11.809 -8.858 -0.475 1.00 91.69 125 LEU A N 1
ATOM 1014 C CA . LEU A 1 125 ? 11.912 -7.465 -0.917 1.00 91.69 125 LEU A CA 1
ATOM 1015 C C . LEU A 1 125 ? 11.949 -6.493 0.262 1.00 91.69 125 LEU A C 1
ATOM 1017 O O . LEU A 1 125 ? 12.644 -5.485 0.183 1.00 91.69 125 LEU A O 1
ATOM 1021 N N . LEU A 1 126 ? 11.280 -6.819 1.375 1.00 89.94 126 LEU A N 1
ATOM 1022 C CA . LEU A 1 126 ? 11.348 -6.014 2.594 1.00 89.94 126 LEU A CA 1
ATOM 1023 C C . LEU A 1 126 ? 12.795 -5.888 3.080 1.00 89.94 126 LEU A C 1
ATOM 1025 O O . LEU A 1 126 ? 13.217 -4.794 3.431 1.00 89.94 126 LEU A O 1
ATOM 1029 N N . SER A 1 127 ? 13.570 -6.979 3.072 1.00 88.56 127 SER A N 1
ATOM 1030 C CA . SER A 1 127 ? 14.992 -6.975 3.448 1.00 88.56 127 SER A CA 1
ATOM 1031 C C . SER A 1 127 ? 15.941 -6.481 2.361 1.00 88.56 127 SER A C 1
ATOM 1033 O O . SER A 1 127 ? 16.985 -5.935 2.703 1.00 88.56 127 SER A O 1
ATOM 1035 N N . THR A 1 128 ? 15.595 -6.677 1.089 1.00 88.50 128 THR A N 1
ATOM 1036 C CA . THR A 1 128 ? 16.453 -6.328 -0.052 1.00 88.50 128 THR A CA 1
ATOM 1037 C C . THR A 1 128 ? 16.416 -4.835 -0.366 1.00 88.50 128 THR A C 1
ATOM 1039 O O . THR A 1 128 ? 17.438 -4.265 -0.737 1.00 88.50 128 THR A O 1
ATOM 1042 N N . LEU A 1 129 ? 15.255 -4.189 -0.226 1.00 90.38 129 LEU A N 1
ATOM 1043 C CA . LEU A 1 129 ? 15.092 -2.787 -0.591 1.00 90.38 129 LEU A CA 1
ATOM 1044 C C . LEU A 1 129 ? 15.519 -1.862 0.545 1.00 90.38 129 LEU A C 1
ATOM 1046 O O . LEU A 1 129 ? 14.934 -1.846 1.630 1.00 90.38 129 LEU A O 1
ATOM 1050 N N . GLU A 1 130 ? 16.535 -1.051 0.265 1.00 88.44 130 GLU A N 1
ATOM 1051 C CA . GLU A 1 130 ? 16.950 0.012 1.165 1.00 88.44 130 GLU A CA 1
ATOM 1052 C C . GLU A 1 130 ? 15.863 1.087 1.300 1.00 88.44 130 GLU A C 1
ATOM 1054 O O . GLU A 1 130 ? 15.081 1.310 0.370 1.00 88.44 130 GLU A O 1
ATOM 1059 N N . PRO A 1 131 ? 15.832 1.827 2.422 1.00 86.75 131 PRO A N 1
ATOM 1060 C CA . PRO A 1 131 ? 14.788 2.815 2.671 1.00 86.75 131 PRO A CA 1
ATOM 1061 C C . PRO A 1 131 ? 14.629 3.856 1.548 1.00 86.75 131 PRO A C 1
ATOM 1063 O O . PRO A 1 131 ? 13.514 4.136 1.111 1.00 86.75 131 PRO A O 1
ATOM 1066 N N . ARG A 1 132 ? 15.741 4.354 0.991 1.00 89.12 132 ARG A N 1
ATOM 1067 C CA . ARG A 1 132 ? 15.735 5.296 -0.142 1.00 89.12 132 ARG A CA 1
ATOM 1068 C C . ARG A 1 132 ? 15.028 4.727 -1.381 1.00 89.12 132 ARG A C 1
ATOM 1070 O O . ARG A 1 132 ? 14.357 5.471 -2.095 1.00 89.12 132 ARG A O 1
ATOM 1077 N N . LEU A 1 133 ? 15.1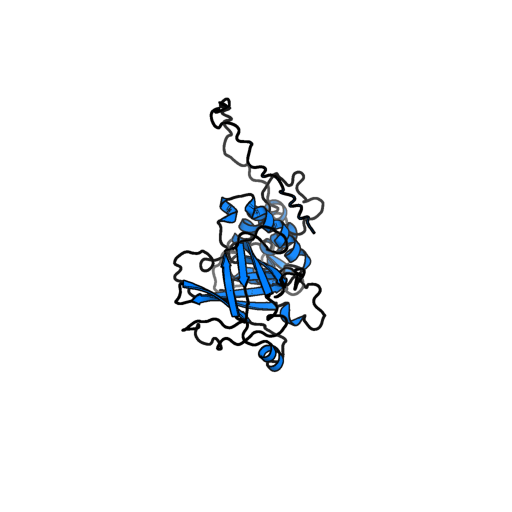49 3.420 -1.620 1.00 92.38 133 LEU A N 1
ATOM 1078 C CA . LEU A 1 133 ? 14.521 2.748 -2.759 1.00 92.38 133 LEU A CA 1
ATOM 1079 C C . LEU A 1 133 ? 13.003 2.659 -2.596 1.00 92.38 133 LEU A C 1
ATOM 1081 O O . LEU A 1 133 ? 12.283 2.746 -3.585 1.00 92.38 133 LEU A O 1
ATOM 1085 N N . ILE A 1 134 ? 12.504 2.550 -1.361 1.00 92.94 134 ILE A N 1
ATOM 1086 C CA . ILE A 1 134 ? 11.062 2.570 -1.074 1.00 92.94 134 ILE A CA 1
ATOM 1087 C C . ILE A 1 134 ? 10.475 3.949 -1.417 1.00 92.94 134 ILE A C 1
ATOM 1089 O O . ILE A 1 134 ? 9.434 4.030 -2.068 1.00 92.94 134 ILE A O 1
ATOM 1093 N N . SER A 1 135 ? 11.166 5.037 -1.058 1.00 91.94 135 SER A N 1
ATOM 1094 C CA . SER A 1 135 ? 10.756 6.394 -1.450 1.00 91.94 135 SER A CA 1
ATOM 1095 C C . SER A 1 135 ? 10.727 6.564 -2.969 1.00 91.94 135 SER A C 1
ATOM 1097 O O . SER A 1 135 ? 9.747 7.052 -3.529 1.00 91.94 135 SER A O 1
ATOM 1099 N N . ARG A 1 136 ? 11.760 6.070 -3.658 1.00 93.25 136 ARG A N 1
ATOM 1100 C CA . ARG A 1 136 ? 11.821 6.102 -5.123 1.00 93.25 136 ARG A CA 1
ATOM 1101 C C . ARG A 1 136 ? 10.739 5.242 -5.783 1.00 93.25 136 ARG A C 1
ATOM 1103 O O . ARG A 1 136 ? 10.206 5.610 -6.829 1.00 93.25 136 ARG A O 1
ATOM 1110 N N . MET A 1 137 ? 10.375 4.124 -5.157 1.00 95.19 137 MET A N 1
ATOM 1111 C CA . MET A 1 137 ? 9.284 3.268 -5.611 1.00 95.19 137 MET A CA 1
ATOM 1112 C C . MET A 1 137 ? 7.946 4.016 -5.606 1.00 95.19 137 MET A C 1
ATOM 1114 O O . MET A 1 137 ? 7.211 3.911 -6.583 1.00 95.19 137 MET A O 1
ATOM 1118 N N . TRP A 1 138 ? 7.644 4.817 -4.576 1.00 95.19 138 TRP A N 1
ATOM 1119 C CA . TRP A 1 138 ? 6.429 5.646 -4.556 1.00 95.19 138 TRP A CA 1
ATOM 1120 C C . TRP A 1 138 ? 6.347 6.583 -5.764 1.00 95.19 138 TRP A C 1
ATOM 1122 O O . TRP A 1 138 ? 5.306 6.646 -6.425 1.00 95.19 138 TRP A O 1
ATOM 1132 N N . GLU A 1 139 ? 7.445 7.276 -6.076 1.00 93.81 139 GLU A N 1
ATOM 1133 C CA . GLU A 1 139 ? 7.533 8.202 -7.210 1.00 93.81 139 GLU A CA 1
ATOM 1134 C C . GLU A 1 139 ? 7.302 7.482 -8.542 1.00 93.81 139 GLU A C 1
ATOM 1136 O O . GLU A 1 139 ? 6.445 7.891 -9.327 1.00 93.81 139 GLU A O 1
ATOM 1141 N N . ILE A 1 140 ? 8.019 6.376 -8.773 1.00 93.88 140 ILE A N 1
ATOM 1142 C CA . ILE A 1 140 ? 7.909 5.590 -10.007 1.00 93.88 140 ILE A CA 1
ATOM 1143 C C . ILE A 1 140 ? 6.495 5.047 -10.176 1.00 93.88 140 ILE A C 1
ATOM 1145 O O . ILE A 1 140 ? 5.912 5.192 -11.249 1.00 93.88 140 ILE A O 1
ATOM 1149 N N . VAL A 1 141 ? 5.913 4.472 -9.121 1.00 95.75 141 VAL A N 1
ATOM 1150 C CA . VAL A 1 141 ? 4.550 3.928 -9.162 1.00 95.75 141 VAL A CA 1
ATOM 1151 C C . VAL A 1 141 ? 3.526 5.025 -9.461 1.00 95.75 141 VAL A C 1
ATOM 1153 O O . VAL A 1 141 ? 2.511 4.735 -10.081 1.00 95.75 141 VAL A O 1
ATOM 1156 N N . GLY A 1 142 ? 3.800 6.292 -9.135 1.00 94.56 142 GLY A N 1
ATOM 1157 C CA . GLY A 1 142 ? 2.963 7.427 -9.541 1.00 94.56 142 GLY A CA 1
ATOM 1158 C C . GLY A 1 142 ? 2.795 7.576 -11.061 1.00 94.56 142 GLY A C 1
ATOM 1159 O O . GLY A 1 142 ? 1.780 8.088 -11.519 1.00 94.56 142 GLY A O 1
ATOM 1160 N N . THR A 1 143 ? 3.722 7.060 -11.872 1.00 93.88 143 THR A N 1
ATOM 1161 C CA . THR A 1 143 ? 3.573 7.053 -13.342 1.00 93.88 143 THR A CA 1
ATOM 1162 C C . THR A 1 143 ? 2.538 6.037 -13.839 1.00 93.88 143 THR A C 1
ATOM 1164 O O . THR A 1 143 ? 2.131 6.088 -15.001 1.00 93.88 143 THR A O 1
ATOM 1167 N N . ARG A 1 144 ? 2.036 5.140 -12.971 1.00 94.62 144 ARG A N 1
ATOM 1168 C CA . ARG A 1 144 ? 1.014 4.145 -13.343 1.00 94.62 144 ARG A CA 1
ATOM 1169 C C . ARG A 1 144 ? -0.272 4.785 -13.858 1.00 94.62 144 ARG A C 1
ATOM 1171 O O . ARG A 1 144 ? -0.915 4.232 -14.740 1.00 94.62 144 ARG A O 1
ATOM 1178 N N . TYR A 1 145 ? -0.619 5.963 -13.339 1.00 94.38 145 TYR A N 1
ATOM 1179 C CA . TYR A 1 145 ? -1.866 6.661 -13.661 1.00 94.38 145 TYR A CA 1
ATOM 1180 C C . TYR A 1 145 ? -1.871 7.290 -15.058 1.00 94.38 145 TYR A C 1
ATOM 1182 O O . TYR A 1 145 ? -2.924 7.690 -15.545 1.00 94.38 145 TYR A O 1
ATOM 1190 N N . GLN A 1 146 ? -0.718 7.327 -15.732 1.00 92.19 146 GLN A N 1
ATOM 1191 C CA . GLN A 1 146 ? -0.619 7.721 -17.138 1.00 92.19 146 GLN A CA 1
ATOM 1192 C C . GLN A 1 146 ? -1.148 6.624 -18.082 1.00 92.19 146 GLN A C 1
ATOM 1194 O O . GLN A 1 146 ? -1.482 6.910 -19.230 1.00 92.19 146 GLN A O 1
ATOM 1199 N N . ASP A 1 147 ? -1.255 5.375 -17.608 1.00 91.81 147 ASP A N 1
ATOM 1200 C CA . ASP A 1 147 ? -1.824 4.249 -18.350 1.00 91.81 147 ASP A CA 1
ATOM 1201 C C . ASP A 1 147 ? -3.107 3.751 -17.666 1.00 91.81 147 ASP A C 1
ATOM 1203 O O . ASP A 1 147 ? -3.086 3.105 -16.617 1.00 91.81 147 ASP A O 1
ATOM 1207 N N . ALA A 1 148 ? -4.252 3.997 -18.307 1.00 91.00 148 ALA A N 1
ATOM 1208 C CA . ALA A 1 148 ? -5.563 3.609 -17.791 1.00 91.00 148 ALA A CA 1
ATOM 1209 C C . ALA A 1 148 ? -5.743 2.091 -17.595 1.00 91.00 148 ALA A C 1
ATOM 1211 O O . ALA A 1 148 ? -6.597 1.676 -16.807 1.00 91.00 148 ALA A O 1
ATOM 1212 N N . LYS A 1 149 ? -4.989 1.244 -18.312 1.00 92.06 149 LYS A N 1
ATOM 1213 C CA . LYS A 1 149 ? -5.027 -0.211 -18.106 1.00 92.06 149 LYS A CA 1
ATOM 1214 C C . LYS A 1 149 ? -4.263 -0.588 -16.849 1.00 92.06 149 LYS A C 1
ATOM 1216 O O . LYS A 1 149 ? -4.776 -1.381 -16.065 1.00 92.06 149 LYS A O 1
ATOM 1221 N N . LEU A 1 150 ? -3.079 -0.009 -16.658 1.00 92.44 150 LEU A N 1
ATOM 1222 C CA . LEU A 1 150 ? -2.239 -0.261 -15.491 1.00 92.44 150 LEU A CA 1
ATOM 1223 C C . LEU A 1 150 ? -2.885 0.274 -14.208 1.00 92.44 150 LEU A C 1
ATOM 1225 O O . LEU A 1 150 ? -2.919 -0.440 -13.211 1.00 92.44 150 LEU A O 1
ATOM 1229 N N . ALA A 1 151 ? -3.480 1.471 -14.255 1.00 92.12 151 ALA A N 1
ATOM 1230 C CA . ALA A 1 151 ? -4.187 2.073 -13.123 1.00 92.12 151 ALA A CA 1
ATOM 1231 C C . ALA A 1 151 ? -5.329 1.190 -12.584 1.00 92.12 151 ALA A C 1
ATOM 1233 O O . ALA A 1 151 ? -5.580 1.172 -11.385 1.00 92.12 151 ALA A O 1
ATOM 1234 N N . LYS A 1 152 ? -5.982 0.401 -13.450 1.00 91.94 152 LYS A N 1
ATOM 1235 C CA . LYS A 1 152 ? -7.050 -0.539 -13.062 1.00 91.94 152 LYS A CA 1
ATOM 1236 C C . LYS A 1 152 ? -6.538 -1.861 -12.486 1.00 91.94 152 LYS A C 1
ATOM 1238 O O . LYS A 1 152 ? -7.339 -2.649 -11.989 1.00 91.94 152 LYS A O 1
ATOM 1243 N N . GLN A 1 153 ? -5.241 -2.153 -12.587 1.00 92.75 153 GLN A N 1
ATOM 1244 C CA . GLN A 1 153 ? -4.696 -3.394 -12.047 1.00 92.75 153 GLN A CA 1
ATOM 1245 C C . GLN A 1 153 ? -4.575 -3.307 -10.527 1.00 92.75 153 GLN A C 1
ATOM 1247 O O . GLN A 1 153 ? -4.037 -2.335 -9.995 1.00 92.75 153 GLN A O 1
ATOM 1252 N N . SER A 1 154 ? -5.020 -4.359 -9.842 1.00 92.31 154 SER A N 1
ATOM 1253 C CA . SER A 1 154 ? -4.909 -4.476 -8.391 1.00 92.31 154 SER A CA 1
ATOM 1254 C C . SER A 1 154 ? -3.797 -5.438 -7.996 1.00 92.31 154 SER A C 1
ATOM 1256 O O . SER A 1 154 ? -3.562 -6.458 -8.646 1.00 92.31 154 SER A O 1
ATOM 1258 N N . ALA A 1 155 ? -3.111 -5.106 -6.906 1.00 90.88 155 ALA A N 1
ATOM 1259 C CA . ALA A 1 155 ? -2.105 -5.970 -6.298 1.00 90.88 155 ALA A CA 1
ATOM 1260 C C . ALA A 1 155 ? -2.720 -7.178 -5.571 1.00 90.88 155 ALA A C 1
ATOM 1262 O O . ALA A 1 155 ? -1.989 -8.087 -5.178 1.00 90.88 155 ALA A O 1
ATOM 1263 N N . SER A 1 156 ? -4.034 -7.173 -5.339 1.00 89.50 156 SER A N 1
ATOM 1264 C CA . SER A 1 156 ? -4.718 -8.155 -4.505 1.00 89.50 156 SER A CA 1
ATOM 1265 C C . SER A 1 156 ? -6.126 -8.445 -5.010 1.00 89.50 156 SER A C 1
ATOM 1267 O O . SER A 1 156 ? -6.830 -7.564 -5.496 1.00 89.50 156 SER A O 1
ATOM 1269 N N . THR A 1 157 ? -6.552 -9.694 -4.847 1.00 85.44 157 THR A N 1
ATOM 1270 C CA . THR A 1 157 ? -7.921 -10.115 -5.152 1.00 85.44 157 THR A CA 1
ATOM 1271 C C . THR A 1 157 ? -8.917 -9.581 -4.121 1.00 85.44 157 THR A C 1
ATOM 1273 O O . THR A 1 157 ? -10.060 -9.327 -4.478 1.00 85.44 157 THR A O 1
ATOM 1276 N N . LEU A 1 158 ? -8.507 -9.392 -2.859 1.00 85.19 158 LEU A N 1
ATOM 1277 C CA . LEU A 1 158 ? -9.359 -8.812 -1.813 1.00 85.19 158 LEU A CA 1
ATOM 1278 C C . LEU A 1 158 ? -9.557 -7.302 -2.007 1.00 85.19 158 LEU A C 1
ATOM 1280 O O . LEU A 1 158 ? -10.666 -6.804 -1.832 1.00 85.19 158 LEU A O 1
ATOM 1284 N N . LEU A 1 159 ? -8.485 -6.590 -2.373 1.00 83.12 159 LEU A N 1
ATOM 1285 C CA . LEU A 1 159 ? -8.511 -5.144 -2.639 1.00 83.12 159 LEU A CA 1
ATOM 1286 C C . LEU A 1 159 ? -9.122 -4.805 -4.004 1.00 83.12 159 LEU A C 1
ATOM 1288 O O . LEU A 1 159 ? -9.449 -3.653 -4.280 1.00 83.12 159 LEU A O 1
ATOM 1292 N N . HIS A 1 160 ? -9.269 -5.798 -4.878 1.00 79.69 160 HIS A N 1
ATOM 1293 C CA . HIS A 1 160 ? -10.115 -5.680 -6.050 1.00 79.69 160 HIS A CA 1
ATOM 1294 C C . HIS A 1 160 ? -11.579 -5.725 -5.586 1.00 79.69 160 HIS A C 1
ATOM 1296 O O . HIS A 1 160 ? -12.017 -6.731 -5.035 1.00 79.69 160 HIS A O 1
ATOM 1302 N N . MET A 1 161 ? -12.336 -4.644 -5.809 1.00 62.03 161 MET A N 1
ATOM 1303 C CA . MET A 1 161 ? -13.736 -4.456 -5.371 1.00 62.03 161 MET A CA 1
ATOM 1304 C C . MET A 1 161 ? -14.746 -5.354 -6.118 1.00 62.03 161 MET A C 1
ATOM 1306 O O . MET A 1 161 ? -15.788 -4.897 -6.578 1.00 62.03 161 MET A O 1
ATOM 1310 N N . GLY A 1 162 ? -14.421 -6.632 -6.295 1.00 62.62 162 GLY A N 1
ATOM 1311 C CA . GLY A 1 162 ? -15.336 -7.673 -6.744 1.00 62.62 162 GLY A CA 1
ATOM 1312 C C . GLY A 1 162 ? -15.710 -8.610 -5.599 1.00 62.62 162 GLY A C 1
ATOM 1313 O O . GLY A 1 162 ? -15.156 -8.530 -4.497 1.00 62.62 162 GLY A O 1
ATOM 1314 N N . ASP A 1 163 ? -16.636 -9.523 -5.873 1.00 63.19 163 ASP A N 1
ATOM 1315 C CA . ASP A 1 163 ? -16.929 -10.641 -4.982 1.00 63.19 163 ASP A CA 1
ATOM 1316 C C . ASP A 1 163 ? -15.747 -11.609 -5.015 1.00 63.19 163 ASP A C 1
ATOM 1318 O O . ASP A 1 163 ? -15.520 -12.329 -5.988 1.00 63.19 163 ASP A O 1
ATOM 1322 N N . SER A 1 164 ? -14.942 -11.569 -3.958 1.00 63.19 164 SER A N 1
ATOM 1323 C CA . SER A 1 164 ? -13.822 -12.478 -3.761 1.00 63.19 164 SER A CA 1
ATOM 1324 C C . SER A 1 164 ? -14.202 -13.496 -2.688 1.00 63.19 164 SER A C 1
ATOM 1326 O O . SER A 1 164 ? -14.733 -13.100 -1.650 1.00 63.19 164 SER A O 1
ATOM 1328 N N . PRO A 1 165 ? -13.900 -14.794 -2.879 1.00 67.12 165 PRO A N 1
ATOM 1329 C CA . PRO A 1 165 ? -14.055 -15.787 -1.817 1.00 67.12 165 PRO A CA 1
ATOM 1330 C C . PRO A 1 165 ? -13.041 -15.574 -0.682 1.00 67.12 165 PRO A C 1
ATOM 1332 O O . PRO A 1 165 ? -13.176 -16.162 0.388 1.00 67.12 165 PRO A O 1
ATOM 1335 N N . ILE A 1 166 ? -12.004 -14.761 -0.915 1.00 70.31 166 ILE A N 1
ATOM 1336 C CA . ILE A 1 166 ? -11.004 -14.422 0.092 1.00 70.31 166 ILE A CA 1
ATOM 1337 C C . ILE A 1 166 ? -11.622 -13.408 1.046 1.00 70.31 166 ILE A C 1
ATOM 1339 O O . ILE A 1 166 ? -11.960 -12.298 0.646 1.00 70.31 166 ILE A O 1
ATOM 1343 N N . THR A 1 167 ? -11.724 -13.785 2.315 1.00 80.56 167 THR A N 1
ATOM 1344 C CA . THR A 1 167 ? -12.267 -12.932 3.377 1.00 80.56 167 THR A CA 1
ATOM 1345 C C . THR A 1 167 ? -11.186 -12.147 4.109 1.00 80.56 167 THR A C 1
ATOM 1347 O O . THR A 1 167 ? -11.500 -11.143 4.743 1.00 80.56 167 THR A O 1
ATOM 1350 N N . GLN A 1 168 ? -9.921 -12.573 4.011 1.00 89.38 168 GLN A N 1
ATOM 1351 C CA . GLN A 1 168 ? -8.801 -11.960 4.716 1.00 89.38 168 GLN A CA 1
ATOM 1352 C C . GLN A 1 168 ? -7.465 -12.152 3.985 1.00 89.38 168 GLN A C 1
ATOM 1354 O O . GLN A 1 168 ? -7.165 -13.227 3.471 1.00 89.38 168 GLN A O 1
ATOM 1359 N N . GLU A 1 169 ? -6.618 -11.125 4.022 1.00 92.69 169 GLU A N 1
ATOM 1360 C CA . GLU A 1 169 ? -5.227 -11.159 3.576 1.00 92.69 169 GLU A CA 1
ATOM 1361 C C . GLU A 1 169 ? -4.293 -10.582 4.641 1.00 92.69 169 GLU A C 1
ATOM 1363 O O . GLU A 1 169 ? -4.669 -9.699 5.416 1.00 92.69 169 GLU A O 1
ATOM 1368 N N . ARG A 1 170 ? -3.049 -11.066 4.672 1.00 93.44 170 ARG A N 1
ATOM 1369 C CA . ARG A 1 170 ? -2.001 -10.556 5.559 1.00 93.44 170 ARG A CA 1
ATOM 1370 C C . ARG A 1 170 ? -0.877 -9.942 4.746 1.00 93.44 170 ARG A C 1
ATOM 1372 O O . ARG A 1 170 ? -0.521 -10.428 3.678 1.00 93.44 170 ARG A O 1
ATOM 1379 N N . TRP A 1 171 ? -0.301 -8.885 5.292 1.00 95.31 171 TRP A N 1
ATOM 1380 C CA . TRP A 1 171 ? 0.762 -8.123 4.662 1.00 95.31 171 TRP A CA 1
ATOM 1381 C C . TRP A 1 171 ? 1.855 -7.843 5.687 1.00 95.31 171 TRP A C 1
ATOM 1383 O O . TRP A 1 171 ? 1.563 -7.550 6.848 1.00 95.31 171 TRP A O 1
ATOM 1393 N N . ALA A 1 172 ? 3.109 -7.948 5.262 1.00 94.62 172 ALA A N 1
ATOM 1394 C CA . ALA A 1 172 ? 4.257 -7.464 6.012 1.00 94.62 172 ALA A CA 1
ATOM 1395 C C . ALA A 1 172 ? 4.662 -6.107 5.449 1.00 94.62 172 ALA A C 1
ATOM 1397 O O . ALA A 1 172 ? 4.754 -5.928 4.235 1.00 94.62 172 ALA A O 1
ATOM 1398 N N . CYS A 1 173 ? 4.904 -5.166 6.346 1.00 93.62 173 CYS A N 1
ATOM 1399 C CA . CYS A 1 173 ? 5.119 -3.773 6.027 1.00 93.62 173 CYS A CA 1
ATOM 1400 C C . CYS A 1 173 ? 6.465 -3.312 6.575 1.00 93.62 173 CYS A C 1
ATOM 1402 O O . CYS A 1 173 ? 6.848 -3.676 7.690 1.00 93.62 173 CYS A O 1
ATOM 1404 N N . ARG A 1 174 ? 7.154 -2.481 5.796 1.00 91.44 174 ARG A N 1
ATOM 1405 C CA . ARG A 1 174 ? 8.385 -1.808 6.194 1.00 91.44 174 ARG A CA 1
ATOM 1406 C C . ARG A 1 174 ? 8.357 -0.347 5.784 1.00 91.44 174 ARG A C 1
ATOM 1408 O O . ARG A 1 174 ? 8.107 -0.043 4.621 1.00 91.44 174 ARG A O 1
ATOM 1415 N N . THR A 1 175 ? 8.664 0.553 6.708 1.00 89.38 175 THR A N 1
ATOM 1416 C CA . THR A 1 175 ? 8.775 1.983 6.403 1.00 89.38 175 THR A CA 1
ATOM 1417 C C . THR A 1 175 ? 10.176 2.339 5.897 1.00 89.38 175 THR A C 1
ATOM 1419 O O . THR A 1 175 ? 11.178 1.727 6.279 1.00 89.38 175 THR A O 1
ATOM 1422 N N . SER A 1 176 ? 10.275 3.385 5.077 1.00 84.06 176 SER A N 1
ATOM 1423 C CA . SER A 1 176 ? 11.533 3.967 4.608 1.00 84.06 176 SER A CA 1
ATOM 1424 C C . SER A 1 176 ? 12.250 4.802 5.673 1.00 84.06 176 SER A C 1
ATOM 1426 O O . SER A 1 176 ? 13.219 5.486 5.356 1.00 84.06 176 SER A O 1
ATOM 1428 N N . LYS A 1 177 ? 11.823 4.707 6.943 1.00 74.19 177 LYS A N 1
ATOM 1429 C CA . LYS A 1 177 ? 12.334 5.479 8.084 1.00 74.19 177 LYS A CA 1
ATOM 1430 C C . LYS A 1 177 ? 12.185 6.990 7.838 1.00 74.19 177 LYS A C 1
ATOM 1432 O O . LYS A 1 177 ? 12.946 7.616 7.113 1.00 74.19 177 LYS A O 1
ATOM 1437 N N . GLY A 1 178 ? 11.149 7.578 8.431 1.00 62.81 178 GLY A N 1
ATOM 1438 C CA . GLY A 1 178 ? 10.822 9.000 8.273 1.00 62.81 178 GLY A CA 1
ATOM 1439 C C . GLY A 1 178 ? 11.493 9.913 9.308 1.00 62.81 178 GLY A C 1
ATOM 1440 O O . GLY A 1 178 ? 12.369 9.459 10.042 1.00 62.81 178 GLY A O 1
ATOM 1441 N N . PRO A 1 179 ? 11.019 11.166 9.460 1.00 56.56 179 PRO A N 1
ATOM 1442 C CA . PRO A 1 179 ? 11.455 12.100 10.512 1.00 56.56 179 PRO A CA 1
ATOM 1443 C C . PRO A 1 179 ? 11.044 11.661 11.932 1.00 56.56 179 PRO A C 1
ATOM 1445 O O . PRO A 1 179 ? 11.042 12.460 12.867 1.00 56.56 179 PRO A O 1
ATOM 1448 N N . LEU A 1 180 ? 10.665 10.396 12.099 1.00 61.44 180 LEU A N 1
ATOM 1449 C CA . LEU A 1 180 ? 10.229 9.838 13.359 1.00 61.44 180 LEU A CA 1
ATOM 1450 C C . LEU A 1 180 ? 11.386 9.880 14.364 1.00 61.44 180 LEU A C 1
ATOM 1452 O O . LEU A 1 180 ? 12.509 9.488 14.025 1.00 61.44 180 LEU A O 1
ATOM 1456 N N . PRO A 1 181 ? 11.135 10.307 15.611 1.00 59.94 181 PRO A N 1
ATOM 1457 C CA . PRO A 1 181 ? 12.146 10.235 16.651 1.00 59.94 181 PRO A CA 1
ATOM 1458 C C . PRO A 1 181 ? 12.641 8.790 16.810 1.00 59.94 181 PRO A C 1
ATOM 1460 O O . PRO A 1 181 ? 11.884 7.841 16.617 1.00 59.94 181 PRO A O 1
ATOM 1463 N N . ILE A 1 182 ? 13.900 8.609 17.221 1.00 60.59 182 ILE A N 1
ATOM 1464 C CA . ILE A 1 182 ? 14.534 7.287 17.424 1.00 60.59 182 ILE A CA 1
ATOM 1465 C C . ILE A 1 182 ? 13.671 6.360 18.311 1.00 60.59 182 ILE A C 1
ATOM 1467 O O . ILE A 1 182 ? 13.663 5.138 18.133 1.00 60.59 182 ILE A O 1
ATOM 1471 N N . THR A 1 183 ? 12.881 6.944 19.218 1.00 57.53 183 THR A N 1
ATOM 1472 C CA . THR A 1 183 ? 11.927 6.261 20.105 1.00 57.53 183 THR A CA 1
ATOM 1473 C C . THR A 1 183 ? 10.758 5.576 19.389 1.00 57.53 183 THR A C 1
ATOM 1475 O O . THR A 1 183 ? 10.113 4.727 19.992 1.00 57.53 183 THR A O 1
ATOM 1478 N N . TRP A 1 184 ? 10.506 5.891 18.117 1.00 67.88 184 TRP A N 1
ATOM 1479 C CA . TRP A 1 184 ? 9.442 5.321 17.279 1.00 67.88 184 TRP A CA 1
ATOM 1480 C C . TRP A 1 184 ? 9.971 4.313 16.259 1.00 67.88 184 TRP A C 1
ATOM 1482 O O . TRP A 1 184 ? 9.232 3.840 15.407 1.00 67.88 184 TRP A O 1
ATOM 1492 N N . SER A 1 185 ? 11.245 3.927 16.352 1.00 67.44 185 SER A N 1
ATOM 1493 C CA . SER A 1 185 ? 11.854 2.931 15.457 1.00 67.44 185 SER A CA 1
ATOM 1494 C C . SER A 1 185 ? 11.132 1.574 15.435 1.00 67.44 185 SER A C 1
ATOM 1496 O O . SER A 1 185 ? 11.301 0.806 14.489 1.00 67.44 185 SER A O 1
ATOM 1498 N N . TRP A 1 186 ? 10.294 1.295 16.433 1.00 69.44 186 TRP A N 1
ATOM 1499 C CA . TRP A 1 186 ? 9.464 0.100 16.510 1.00 69.44 186 TRP A CA 1
ATOM 1500 C C . TRP A 1 186 ? 8.280 0.068 15.531 1.00 69.44 186 TRP A C 1
ATOM 1502 O O . TRP A 1 186 ? 7.743 -1.011 15.303 1.00 69.44 186 TRP A O 1
ATOM 1512 N N . ILE A 1 187 ? 7.894 1.194 14.914 1.00 76.62 187 ILE A N 1
ATOM 1513 C CA . ILE A 1 187 ? 6.877 1.205 13.841 1.00 76.62 187 ILE A CA 1
ATOM 1514 C C . ILE A 1 187 ? 7.472 0.945 12.453 1.00 76.62 187 ILE A C 1
ATOM 1516 O O . ILE A 1 187 ? 6.752 0.969 11.459 1.00 76.62 187 ILE A O 1
ATOM 1520 N N . ASN A 1 188 ? 8.787 0.719 12.360 1.00 81.69 188 ASN A N 1
ATOM 1521 C CA . ASN A 1 188 ? 9.452 0.524 11.073 1.00 81.69 188 ASN A CA 1
ATOM 1522 C C . ASN A 1 188 ? 9.077 -0.792 10.404 1.00 81.69 188 ASN A C 1
ATOM 1524 O O . ASN A 1 188 ? 9.016 -0.829 9.183 1.00 81.69 188 ASN A O 1
ATOM 1528 N N . ASP A 1 189 ? 8.833 -1.841 11.183 1.00 86.94 189 ASP A N 1
ATOM 1529 C CA . ASP A 1 189 ? 8.401 -3.139 10.689 1.00 86.94 189 ASP A CA 1
ATOM 1530 C C . ASP A 1 189 ? 7.101 -3.511 11.405 1.00 86.94 189 ASP A C 1
ATOM 1532 O O . ASP A 1 189 ? 7.032 -3.579 12.633 1.00 86.94 189 ASP A O 1
ATOM 1536 N N . PHE A 1 190 ? 6.052 -3.762 10.635 1.00 89.25 190 PHE A N 1
ATOM 1537 C CA . PHE A 1 190 ? 4.761 -4.170 11.174 1.00 89.25 190 PHE A CA 1
ATOM 1538 C C . PHE A 1 190 ? 4.073 -5.130 10.217 1.00 89.25 190 PHE A C 1
ATOM 1540 O O . PHE A 1 190 ? 4.498 -5.337 9.082 1.00 89.25 190 PHE A O 1
ATOM 1547 N N . LYS A 1 191 ? 3.014 -5.766 10.690 1.00 92.31 191 LYS A N 1
ATOM 1548 C CA . LYS A 1 191 ? 2.111 -6.549 9.859 1.00 92.31 191 LYS A CA 1
ATOM 1549 C C . LYS A 1 191 ? 0.767 -5.854 9.834 1.00 92.31 191 LYS A C 1
ATOM 1551 O O . LYS A 1 191 ? 0.402 -5.163 10.777 1.00 92.31 191 LYS A O 1
ATOM 1556 N N . GLN A 1 192 ? 0.008 -6.080 8.785 1.00 93.62 192 GLN A N 1
ATOM 1557 C CA . GLN A 1 192 ? -1.400 -5.722 8.764 1.00 93.62 192 GLN A CA 1
ATOM 1558 C C . GLN A 1 192 ? -2.206 -6.899 8.240 1.00 93.62 192 GLN A C 1
ATOM 1560 O O . GLN A 1 192 ? -1.726 -7.701 7.435 1.00 93.62 192 GLN A O 1
ATOM 1565 N N . ALA A 1 193 ? -3.432 -7.004 8.718 1.00 93.81 193 ALA A N 1
ATOM 1566 C CA . ALA A 1 193 ? -4.435 -7.870 8.138 1.00 93.81 193 ALA A CA 1
ATOM 1567 C C . ALA A 1 193 ? -5.518 -6.989 7.530 1.00 93.81 193 ALA A C 1
ATOM 1569 O O . ALA A 1 193 ? -5.936 -6.033 8.170 1.00 93.81 193 ALA A O 1
ATOM 1570 N N . ILE A 1 194 ? -5.958 -7.316 6.324 1.00 94.19 194 ILE A N 1
ATOM 1571 C CA . ILE A 1 194 ? -7.096 -6.677 5.665 1.00 94.19 194 ILE A CA 1
ATOM 1572 C C . ILE A 1 194 ? -8.164 -7.749 5.520 1.00 94.19 194 ILE A C 1
ATOM 1574 O O . ILE A 1 194 ? -7.837 -8.885 5.181 1.00 94.19 194 ILE A O 1
ATOM 1578 N N . PHE A 1 195 ? -9.412 -7.421 5.816 1.00 92.31 195 PHE A N 1
ATOM 1579 C CA . PHE A 1 195 ? -10.527 -8.351 5.781 1.00 92.31 195 PHE A CA 1
ATOM 1580 C C . PHE A 1 195 ? -11.807 -7.663 5.314 1.00 92.31 195 PHE A C 1
ATOM 1582 O O . PHE A 1 195 ? -11.920 -6.437 5.342 1.00 92.31 195 PHE A O 1
ATOM 1589 N N . ARG A 1 196 ? -12.768 -8.466 4.859 1.00 90.12 196 ARG A N 1
ATOM 1590 C CA . ARG A 1 196 ? -14.095 -7.987 4.473 1.00 90.12 196 ARG A CA 1
ATOM 1591 C C . ARG A 1 196 ? -15.061 -8.128 5.647 1.00 90.12 196 ARG A C 1
ATOM 1593 O O . ARG A 1 196 ? -15.131 -9.196 6.251 1.00 90.12 196 ARG A O 1
ATOM 1600 N N . GLY A 1 197 ? -15.777 -7.053 5.961 1.00 87.31 197 GLY A N 1
ATOM 1601 C CA . GLY A 1 197 ? -16.864 -7.059 6.934 1.00 87.31 197 GLY A CA 1
ATOM 1602 C C . GLY A 1 197 ? -18.151 -7.646 6.352 1.00 87.31 197 GLY A C 1
ATOM 1603 O O . GLY A 1 197 ? -18.319 -7.747 5.134 1.00 87.31 197 GLY A O 1
ATOM 1604 N N . ASN A 1 198 ? -19.083 -8.023 7.226 1.00 83.19 198 ASN A N 1
ATOM 1605 C CA . ASN A 1 198 ? -20.392 -8.560 6.824 1.00 83.19 198 ASN A CA 1
ATOM 1606 C C . ASN A 1 198 ? -21.273 -7.523 6.104 1.00 83.19 198 ASN A C 1
ATOM 1608 O O . ASN A 1 198 ? -22.195 -7.880 5.376 1.00 83.19 198 ASN A O 1
ATOM 1612 N N . ASP A 1 199 ? -20.977 -6.243 6.296 1.00 85.06 199 ASP A N 1
ATOM 1613 C CA . ASP A 1 199 ? -21.568 -5.099 5.601 1.00 85.06 199 ASP A CA 1
ATOM 1614 C C . ASP A 1 199 ? -21.016 -4.902 4.172 1.00 85.06 199 ASP A C 1
ATOM 1616 O O . ASP A 1 199 ? -21.458 -4.011 3.448 1.00 85.06 199 ASP A O 1
ATOM 1620 N N . GLY A 1 200 ? -20.044 -5.722 3.755 1.00 84.25 200 GLY A N 1
ATOM 1621 C CA . GLY A 1 200 ? -19.355 -5.614 2.470 1.00 84.25 200 GLY A CA 1
ATOM 1622 C C . GLY A 1 200 ? -18.204 -4.603 2.456 1.00 84.25 200 GLY A C 1
ATOM 1623 O O . GLY A 1 200 ? -17.513 -4.499 1.439 1.00 84.25 200 GLY A O 1
ATOM 1624 N N . GLY A 1 201 ? -17.964 -3.893 3.563 1.00 89.00 201 GLY A N 1
ATOM 1625 C CA . GLY A 1 201 ? -16.847 -2.968 3.717 1.00 89.00 201 GLY A CA 1
ATOM 1626 C C . GLY A 1 201 ? -15.500 -3.690 3.802 1.00 89.00 201 GLY A C 1
ATOM 1627 O O . GLY A 1 201 ? -15.418 -4.867 4.161 1.00 89.00 201 GLY A O 1
ATOM 1628 N N . LEU A 1 202 ? -14.423 -2.980 3.464 1.00 92.44 202 LEU A N 1
ATOM 1629 C CA . LEU A 1 202 ? -13.059 -3.457 3.669 1.00 92.44 202 LEU A CA 1
ATOM 1630 C C . LEU A 1 202 ? -12.464 -2.772 4.892 1.00 92.44 202 LEU A C 1
ATOM 1632 O O . LEU A 1 202 ? -12.457 -1.547 5.002 1.00 92.44 202 LEU A O 1
ATOM 1636 N N . TYR A 1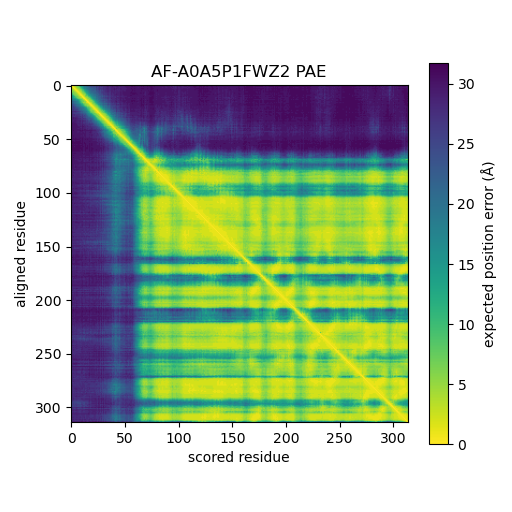 203 ? -11.918 -3.588 5.778 1.00 93.00 203 TYR A N 1
ATOM 1637 C CA . TYR A 1 203 ? -11.347 -3.166 7.044 1.00 93.00 203 TYR A CA 1
ATOM 1638 C C . TYR A 1 203 ? -9.963 -3.756 7.191 1.00 93.00 203 TYR A C 1
ATOM 1640 O O . TYR A 1 203 ? -9.598 -4.731 6.530 1.00 93.00 203 TYR A O 1
ATOM 1648 N N . GLY A 1 204 ? -9.179 -3.191 8.088 1.00 93.44 204 GLY A N 1
ATOM 1649 C CA . GLY A 1 204 ? -7.909 -3.772 8.435 1.00 93.44 204 GLY A CA 1
ATOM 1650 C C . GLY A 1 204 ? -7.521 -3.525 9.870 1.00 93.44 204 GLY A C 1
ATOM 1651 O O . GLY A 1 204 ? -8.155 -2.782 10.613 1.00 93.44 204 GLY A O 1
ATOM 1652 N N . ARG A 1 205 ? -6.471 -4.232 10.263 1.00 92.62 205 ARG A N 1
ATOM 1653 C CA . ARG A 1 205 ? -5.855 -4.131 11.572 1.00 92.62 205 ARG A CA 1
ATOM 1654 C C . ARG A 1 205 ? -4.349 -4.102 11.413 1.00 92.62 205 ARG A C 1
ATOM 1656 O O . ARG A 1 205 ? -3.774 -5.002 10.794 1.00 92.62 205 ARG A O 1
ATOM 1663 N N . MET A 1 206 ? -3.716 -3.112 12.021 1.00 91.12 206 MET A N 1
ATOM 1664 C CA . MET A 1 206 ? -2.270 -3.006 12.127 1.00 91.12 206 MET A CA 1
ATOM 1665 C C . MET A 1 206 ? -1.772 -3.755 13.368 1.00 91.12 206 MET A C 1
ATOM 1667 O O . MET A 1 206 ? -2.361 -3.716 14.448 1.00 91.12 206 MET A O 1
ATOM 1671 N N . ILE A 1 207 ? -0.690 -4.502 13.184 1.00 88.25 207 ILE A N 1
ATOM 1672 C CA . ILE A 1 207 ? -0.107 -5.417 14.158 1.00 88.25 207 ILE A CA 1
ATOM 1673 C C . ILE A 1 207 ? 1.392 -5.136 14.200 1.00 88.25 207 ILE A C 1
ATOM 1675 O O . ILE A 1 207 ? 2.150 -5.586 13.339 1.00 88.25 207 ILE A O 1
ATOM 1679 N N . PHE A 1 208 ? 1.844 -4.408 15.214 1.00 81.94 208 PHE A N 1
ATOM 1680 C CA . PHE A 1 208 ? 3.275 -4.194 15.412 1.00 81.94 208 PHE A CA 1
ATOM 1681 C C . PHE A 1 208 ? 3.946 -5.469 15.926 1.00 81.94 208 PHE A C 1
ATOM 1683 O O . PHE A 1 208 ? 3.410 -6.166 16.789 1.00 81.94 208 PHE A O 1
ATOM 1690 N N . GLY A 1 209 ? 5.113 -5.797 15.370 1.00 63.12 209 GLY A N 1
ATOM 1691 C CA . GLY A 1 209 ? 5.854 -7.010 15.703 1.00 63.12 209 GLY A CA 1
ATOM 1692 C C . GLY A 1 209 ? 7.227 -6.729 16.312 1.00 63.12 209 GLY A C 1
ATOM 1693 O O . GLY A 1 209 ? 7.856 -5.712 16.050 1.00 63.12 209 GLY A O 1
ATOM 1694 N N . GLY A 1 210 ? 7.734 -7.693 17.081 1.00 56.38 210 GLY A N 1
ATOM 1695 C CA . GLY A 1 210 ? 9.163 -8.022 17.089 1.00 56.38 210 GLY A CA 1
ATOM 1696 C C . GLY A 1 210 ? 10.071 -7.389 18.144 1.00 56.38 210 GLY A C 1
ATOM 1697 O O . GLY A 1 210 ? 11.012 -8.064 18.541 1.00 56.38 210 GLY A O 1
ATOM 1698 N N . LEU A 1 211 ? 9.832 -6.172 18.640 1.00 51.84 211 LEU A N 1
ATOM 1699 C CA . LEU A 1 211 ? 10.758 -5.522 19.601 1.00 51.84 211 LEU A CA 1
ATOM 1700 C C . LEU A 1 211 ? 10.077 -4.622 20.645 1.00 51.84 211 LEU A C 1
ATOM 1702 O O . LEU A 1 211 ? 10.743 -3.911 21.396 1.00 51.84 211 LEU A O 1
ATOM 1706 N N . ILE A 1 212 ? 8.750 -4.653 20.711 1.00 57.06 212 ILE A N 1
ATOM 1707 C CA . ILE A 1 212 ? 7.966 -3.824 21.624 1.00 57.06 212 ILE A CA 1
ATOM 1708 C C . ILE A 1 212 ? 7.564 -4.698 22.812 1.00 57.06 212 ILE A C 1
ATOM 1710 O O . ILE A 1 212 ? 6.963 -5.754 22.594 1.00 57.06 212 ILE A O 1
ATOM 1714 N N . PRO A 1 213 ? 7.859 -4.301 24.062 1.00 60.56 213 PRO A N 1
ATOM 1715 C CA . PRO A 1 213 ? 7.279 -4.960 25.224 1.00 60.56 213 PRO A CA 1
ATOM 1716 C C . PRO A 1 213 ? 5.756 -5.016 25.063 1.00 60.56 213 PRO A C 1
ATOM 1718 O O . PRO A 1 213 ? 5.157 -4.016 24.676 1.00 60.56 213 PRO A O 1
ATOM 1721 N N . ALA A 1 214 ? 5.109 -6.143 25.369 1.00 60.56 214 ALA A N 1
ATOM 1722 C CA . ALA A 1 214 ? 3.650 -6.271 25.235 1.00 60.56 214 ALA A CA 1
ATOM 1723 C C . ALA A 1 214 ? 2.889 -5.123 25.933 1.00 60.56 214 ALA A C 1
ATOM 1725 O O . ALA A 1 214 ? 1.860 -4.667 25.450 1.00 60.56 214 ALA A O 1
ATOM 1726 N N . SER A 1 215 ? 3.454 -4.586 27.016 1.00 58.25 215 SER A N 1
ATOM 1727 C CA . SER A 1 215 ? 2.981 -3.394 27.722 1.00 58.25 215 SER A CA 1
ATOM 1728 C C . SER A 1 215 ? 2.943 -2.117 26.873 1.00 58.25 215 SER A C 1
ATOM 1730 O O . SER A 1 215 ? 2.043 -1.314 27.066 1.00 58.25 215 SER A O 1
ATOM 1732 N N . VAL A 1 216 ? 3.868 -1.924 25.930 1.00 63.69 216 VAL A N 1
ATOM 1733 C CA . VAL A 1 216 ? 3.870 -0.782 25.000 1.00 63.69 216 VAL A CA 1
ATOM 1734 C C . VAL A 1 216 ? 2.968 -1.040 23.795 1.00 63.69 216 VAL A C 1
ATOM 1736 O O . VAL A 1 216 ? 2.272 -0.132 23.365 1.00 63.69 216 VAL A O 1
ATOM 1739 N N . ALA A 1 217 ? 2.887 -2.276 23.296 1.00 63.00 217 ALA A N 1
ATOM 1740 C CA . ALA A 1 217 ? 1.930 -2.616 22.238 1.00 63.00 217 ALA A CA 1
ATOM 1741 C C . ALA A 1 217 ? 0.474 -2.435 22.712 1.00 63.00 217 ALA A C 1
ATOM 1743 O O . ALA A 1 217 ? -0.349 -1.884 21.988 1.00 63.00 217 ALA A O 1
ATOM 1744 N N . ASN A 1 218 ? 0.185 -2.811 23.961 1.00 63.00 218 ASN A N 1
ATOM 1745 C CA . ASN A 1 218 ? -1.126 -2.627 24.585 1.00 63.00 218 ASN A CA 1
ATOM 1746 C C . ASN A 1 218 ? -1.462 -1.152 24.872 1.00 63.00 218 ASN A C 1
ATOM 1748 O O . ASN A 1 218 ? -2.628 -0.836 25.079 1.00 63.00 218 ASN A O 1
ATOM 1752 N N . LEU A 1 219 ? -0.477 -0.242 24.900 1.00 66.81 219 LEU A N 1
ATOM 1753 C CA . LEU A 1 219 ? -0.732 1.185 25.138 1.00 66.81 219 LEU A CA 1
ATOM 1754 C C . LEU A 1 219 ? -1.402 1.875 23.949 1.00 66.81 219 LEU A C 1
ATOM 1756 O O . LEU A 1 219 ? -2.092 2.865 24.166 1.00 66.81 219 LEU A O 1
ATOM 1760 N N . TYR A 1 220 ? -1.207 1.370 22.731 1.00 72.19 220 TYR A N 1
ATOM 1761 C CA . TYR A 1 220 ? -1.766 1.961 21.510 1.00 72.19 220 TYR A CA 1
ATOM 1762 C C . TYR A 1 220 ? -3.043 1.261 21.034 1.00 72.19 220 TYR A C 1
ATOM 1764 O O . TYR A 1 220 ? -3.567 1.618 19.986 1.00 72.19 220 TYR A O 1
ATOM 1772 N N . GLY A 1 221 ? -3.546 0.299 21.817 1.00 69.50 221 GLY A N 1
ATOM 1773 C CA . GLY A 1 221 ? -4.759 -0.449 21.510 1.00 69.50 221 GLY A CA 1
ATOM 1774 C C . GLY A 1 221 ? -4.648 -1.294 20.235 1.00 69.50 221 GLY A C 1
ATOM 1775 O O . GLY A 1 221 ? -3.649 -1.267 19.505 1.00 69.50 221 GLY A O 1
ATOM 1776 N N . PRO A 1 222 ? -5.660 -2.118 19.947 1.00 84.06 222 PRO A N 1
ATOM 1777 C CA . PRO A 1 222 ? -5.779 -2.732 18.641 1.00 84.06 222 PRO A CA 1
ATOM 1778 C C . PRO A 1 222 ? -6.105 -1.668 17.587 1.00 84.06 222 PRO A C 1
ATOM 1780 O O . PRO A 1 222 ? -7.208 -1.137 17.535 1.00 84.06 222 PRO A O 1
ATOM 1783 N N . LEU A 1 223 ? -5.135 -1.389 16.718 1.00 89.94 223 LEU A N 1
ATOM 1784 C CA . LEU A 1 223 ? -5.273 -0.377 15.675 1.00 89.94 223 LEU A CA 1
ATOM 1785 C C . LEU A 1 223 ? -6.035 -0.912 14.470 1.00 89.94 223 LEU A C 1
ATOM 1787 O O . LEU A 1 223 ? -5.472 -1.596 13.610 1.00 89.94 223 LEU A O 1
ATOM 1791 N N . TYR A 1 224 ? -7.315 -0.591 14.426 1.00 92.50 224 TYR A N 1
ATOM 1792 C CA . TYR A 1 224 ? -8.189 -0.844 13.294 1.00 92.50 224 TYR A CA 1
ATOM 1793 C C . TYR A 1 224 ? -8.204 0.316 12.301 1.00 92.50 224 TYR A C 1
ATOM 1795 O O . TYR A 1 224 ? -7.889 1.439 12.659 1.00 92.50 224 TYR A O 1
ATOM 1803 N N . PHE A 1 225 ? -8.552 0.043 11.050 1.00 93.44 225 PHE A N 1
ATOM 1804 C CA . PHE A 1 225 ? -8.748 1.071 10.033 1.00 93.44 225 PHE A CA 1
ATOM 1805 C C . PHE A 1 225 ? -9.775 0.619 8.998 1.00 93.44 225 PHE A C 1
ATOM 1807 O O . PHE A 1 225 ? -9.970 -0.581 8.776 1.00 93.44 225 PHE A O 1
ATOM 1814 N N . THR A 1 226 ? -10.392 1.584 8.330 1.00 93.81 226 THR A N 1
ATOM 1815 C CA . THR A 1 226 ? -11.264 1.360 7.176 1.00 93.81 226 THR A CA 1
ATOM 1816 C C . THR A 1 226 ? -10.466 1.543 5.892 1.00 93.81 226 THR A C 1
ATOM 1818 O O . THR A 1 226 ? -9.645 2.450 5.784 1.00 93.81 226 THR A O 1
ATOM 1821 N N . VAL A 1 227 ? -10.693 0.681 4.903 1.00 94.69 227 VAL A N 1
ATOM 1822 C CA . VAL A 1 227 ? -10.083 0.801 3.577 1.00 94.69 227 VAL A CA 1
ATOM 1823 C C . VAL A 1 227 ? -11.078 1.468 2.632 1.00 94.69 227 VAL A C 1
ATOM 1825 O O . VAL A 1 227 ? -12.153 0.929 2.358 1.00 94.69 227 VAL A O 1
ATOM 1828 N N . ARG A 1 228 ? -10.707 2.631 2.099 1.00 93.69 228 ARG A N 1
ATOM 1829 C CA . ARG A 1 228 ? -11.488 3.388 1.116 1.00 93.69 228 ARG A CA 1
ATOM 1830 C C . ARG A 1 228 ? -10.768 3.443 -0.220 1.00 93.69 228 ARG A C 1
ATOM 1832 O O . ARG A 1 228 ? -9.545 3.534 -0.268 1.00 93.69 228 ARG A O 1
ATOM 1839 N N . GLN A 1 229 ? -11.532 3.411 -1.307 1.00 93.44 229 GLN A N 1
ATOM 1840 C CA . GLN A 1 229 ? -11.022 3.816 -2.613 1.00 93.44 229 GLN A CA 1
ATOM 1841 C C . GLN A 1 229 ? -11.049 5.334 -2.703 1.00 93.44 229 GLN A C 1
ATOM 1843 O O . GLN A 1 229 ? -12.082 5.957 -2.465 1.00 93.44 229 GLN A O 1
ATOM 1848 N N . VAL A 1 230 ? -9.913 5.899 -3.075 1.00 93.62 230 VAL A N 1
ATOM 1849 C CA . VAL A 1 230 ? -9.713 7.333 -3.277 1.00 93.62 230 VAL A CA 1
ATOM 1850 C C . VAL A 1 230 ? -8.915 7.522 -4.558 1.00 93.62 230 VAL A C 1
ATOM 1852 O O . VAL A 1 230 ? -8.295 6.582 -5.049 1.00 93.62 230 VAL A O 1
ATOM 1855 N N . THR A 1 231 ? -8.952 8.723 -5.121 1.00 92.56 231 THR A N 1
ATOM 1856 C CA . THR A 1 231 ? -8.223 9.035 -6.356 1.00 92.56 231 THR A CA 1
ATOM 1857 C C . THR A 1 231 ? -6.940 9.804 -6.106 1.00 92.56 231 THR A C 1
ATOM 1859 O O . THR A 1 231 ? -6.073 9.811 -6.974 1.00 92.56 231 THR A O 1
ATOM 1862 N N . GLU A 1 232 ? -6.807 10.451 -4.950 1.00 93.25 232 GLU A N 1
ATOM 1863 C CA . GLU A 1 232 ? -5.692 11.339 -4.644 1.00 93.25 232 GLU A CA 1
ATOM 1864 C C . GLU A 1 232 ? -5.367 11.400 -3.150 1.00 93.25 232 GLU A C 1
ATOM 1866 O O . GLU A 1 232 ? -6.186 11.093 -2.285 1.00 93.25 232 GLU A O 1
ATOM 1871 N N . VAL A 1 233 ? -4.127 11.781 -2.861 1.00 90.25 233 VAL A N 1
ATOM 1872 C CA . VAL A 1 233 ? -3.642 12.102 -1.521 1.00 90.25 233 VAL A CA 1
ATOM 1873 C C . VAL A 1 233 ? -4.117 13.505 -1.171 1.00 90.25 233 VAL A C 1
ATOM 1875 O O . VAL A 1 233 ? -3.627 14.459 -1.773 1.00 90.25 233 VAL A O 1
ATOM 1878 N N . MET A 1 234 ? -4.972 13.659 -0.160 1.00 88.12 234 MET A N 1
ATOM 1879 C CA . MET A 1 234 ? -5.558 14.963 0.193 1.00 88.12 234 MET A CA 1
ATOM 1880 C C . MET A 1 234 ? -4.513 16.065 0.405 1.00 88.12 234 MET A C 1
ATOM 1882 O O . MET A 1 234 ? -4.699 17.201 -0.012 1.00 88.12 234 MET A O 1
ATOM 1886 N N . SER A 1 235 ? -3.369 15.733 1.010 1.00 85.38 235 SER A N 1
ATOM 1887 C CA . SER A 1 235 ? -2.320 16.717 1.316 1.00 85.38 235 SER A CA 1
ATOM 1888 C C . SER A 1 235 ? -1.494 17.181 0.110 1.00 85.38 235 SER A C 1
ATOM 1890 O O . SER A 1 235 ? -0.787 18.181 0.211 1.00 85.38 235 SER A O 1
ATOM 1892 N N . THR A 1 236 ? -1.482 16.428 -0.995 1.00 89.31 236 THR A N 1
ATOM 1893 C CA . THR A 1 236 ? -0.562 16.685 -2.125 1.00 89.31 236 THR A CA 1
ATOM 1894 C C . THR A 1 236 ? -1.220 16.635 -3.496 1.00 89.31 236 THR A C 1
ATOM 1896 O O . THR A 1 236 ? -0.534 16.891 -4.483 1.00 89.31 236 THR A O 1
ATOM 1899 N N . GLU A 1 237 ? -2.494 16.238 -3.568 1.00 91.56 237 GLU A N 1
ATOM 1900 C CA . GLU A 1 237 ? -3.265 16.014 -4.801 1.00 91.56 237 GLU A CA 1
ATOM 1901 C C . GLU A 1 237 ? -2.619 14.981 -5.746 1.00 91.56 237 GLU A C 1
ATOM 1903 O O . GLU A 1 237 ? -3.009 14.805 -6.899 1.00 91.56 237 GLU A O 1
ATOM 1908 N N . GLN A 1 238 ? -1.598 14.255 -5.276 1.00 93.00 238 GLN A N 1
ATOM 1909 C CA . GLN A 1 238 ? -0.981 13.206 -6.068 1.00 93.00 238 GLN A CA 1
ATOM 1910 C C . GLN A 1 238 ? -1.932 12.014 -6.170 1.00 93.00 238 GLN A C 1
ATOM 1912 O O . GLN A 1 238 ? -2.497 11.611 -5.153 1.00 93.00 238 GLN A O 1
ATOM 1917 N N . PRO A 1 239 ? -2.030 11.356 -7.334 1.00 94.19 239 PRO A N 1
ATOM 1918 C CA . PRO A 1 239 ? -2.956 10.250 -7.508 1.00 94.19 239 PRO A CA 1
ATOM 1919 C C . PRO A 1 239 ? -2.620 9.063 -6.593 1.00 94.19 239 PRO A C 1
ATOM 1921 O O . PRO A 1 239 ? -1.443 8.752 -6.361 1.00 94.19 239 PRO A O 1
ATOM 1924 N N . CYS A 1 240 ? -3.634 8.381 -6.077 1.00 94.69 240 CYS A N 1
ATOM 1925 C CA . CYS A 1 240 ? -3.504 7.163 -5.276 1.00 94.69 240 CYS A CA 1
ATOM 1926 C C . CYS A 1 240 ? -4.661 6.195 -5.577 1.00 94.69 240 CYS A C 1
ATOM 1928 O O . CYS A 1 240 ? -5.562 6.535 -6.339 1.00 94.69 240 CYS A O 1
ATOM 1930 N N . ASP A 1 241 ? -4.591 4.972 -5.043 1.00 94.88 241 ASP A N 1
ATOM 1931 C CA . ASP A 1 241 ? -5.613 3.945 -5.286 1.00 94.88 241 ASP A CA 1
ATOM 1932 C C . ASP A 1 241 ? -6.523 3.755 -4.056 1.00 94.88 241 ASP A C 1
ATOM 1934 O O . ASP A 1 241 ? -7.723 3.506 -4.186 1.00 94.88 241 ASP A O 1
ATOM 1938 N N . LEU A 1 242 ? -5.946 3.829 -2.849 1.00 96.12 242 LEU A N 1
ATOM 1939 C CA . LEU A 1 242 ? -6.628 3.525 -1.590 1.00 96.12 242 LEU A CA 1
ATOM 1940 C C . LEU A 1 242 ? -6.189 4.465 -0.460 1.00 96.12 242 LEU A C 1
ATOM 1942 O O . LEU A 1 242 ? -5.068 4.977 -0.467 1.00 96.12 242 LEU A O 1
ATOM 1946 N N . ALA A 1 243 ? -7.049 4.607 0.543 1.00 95.50 243 ALA A N 1
ATOM 1947 C CA . ALA A 1 243 ? -6.776 5.259 1.816 1.00 95.50 243 ALA A CA 1
ATOM 1948 C C . ALA A 1 243 ? -7.134 4.304 2.959 1.00 95.50 243 ALA A C 1
ATOM 1950 O O . ALA A 1 243 ? -8.190 3.667 2.941 1.00 95.50 243 ALA A O 1
ATOM 1951 N N . TYR A 1 244 ? -6.236 4.175 3.933 1.00 94.88 244 TYR A N 1
ATOM 1952 C CA . TYR A 1 244 ? -6.504 3.502 5.199 1.00 94.88 244 TYR A CA 1
ATOM 1953 C C . TYR A 1 244 ? -6.770 4.570 6.251 1.00 94.88 244 TYR A C 1
ATOM 1955 O O . TYR A 1 244 ? -5.848 5.277 6.660 1.00 94.88 244 TYR A O 1
ATOM 1963 N N . GLU A 1 245 ? -8.029 4.685 6.648 1.00 93.06 245 GLU A N 1
ATOM 1964 C CA . GLU A 1 245 ? -8.530 5.691 7.580 1.00 93.06 245 GLU A CA 1
ATOM 1965 C C . GLU A 1 245 ? -8.654 5.063 8.968 1.00 93.06 245 GLU A C 1
ATOM 1967 O O . GLU A 1 245 ? -9.403 4.100 9.152 1.00 93.06 245 GLU A O 1
ATOM 1972 N N . PHE A 1 246 ? -7.882 5.570 9.929 1.00 90.50 246 PHE A N 1
ATOM 1973 C CA . PHE A 1 246 ? -7.872 5.056 11.303 1.00 90.50 246 PHE A CA 1
ATOM 1974 C C . PHE A 1 246 ? -9.022 5.620 12.150 1.00 90.50 246 PHE A C 1
ATOM 1976 O O . PHE A 1 246 ? -9.575 4.888 12.968 1.00 90.50 246 PHE A O 1
ATOM 1983 N N . ASP A 1 247 ? -9.417 6.869 11.879 1.00 85.75 247 ASP A N 1
ATOM 1984 C CA . ASP A 1 247 ? -10.498 7.591 12.563 1.00 85.75 247 ASP A CA 1
ATOM 1985 C C . ASP A 1 247 ? -10.372 7.518 14.103 1.00 85.75 247 ASP A C 1
ATOM 1987 O O . ASP A 1 247 ? -9.280 7.726 14.640 1.00 85.75 247 ASP A O 1
ATOM 1991 N N . ASP A 1 248 ? -11.456 7.232 14.825 1.00 84.38 248 ASP A N 1
ATOM 1992 C CA . ASP A 1 248 ? -11.465 7.036 16.277 1.00 84.38 248 ASP A CA 1
ATOM 1993 C C . ASP A 1 248 ? -11.027 5.625 16.707 1.00 84.38 248 ASP A C 1
ATOM 1995 O O . ASP A 1 248 ? -10.765 5.385 17.887 1.00 84.38 248 ASP A O 1
ATOM 1999 N N . GLY A 1 249 ? -10.909 4.693 15.760 1.00 83.31 249 GLY A N 1
ATOM 2000 C CA . GLY A 1 249 ? -10.567 3.298 15.999 1.00 83.31 249 GLY A CA 1
ATOM 2001 C C . GLY A 1 249 ? -11.714 2.379 16.390 1.00 83.31 249 GLY A C 1
ATOM 2002 O O . GLY A 1 249 ? -11.507 1.162 16.479 1.00 83.31 249 GLY A O 1
ATOM 2003 N N . LEU A 1 250 ? -12.915 2.919 16.578 1.00 84.31 250 LEU A N 1
ATOM 2004 C CA . LEU A 1 250 ? -14.118 2.172 16.903 1.00 84.31 250 LEU A CA 1
ATOM 2005 C C . LEU A 1 250 ? -14.801 1.735 15.602 1.00 84.31 250 LEU A C 1
ATOM 2007 O O . LEU A 1 250 ? -15.631 2.429 15.028 1.00 84.31 250 LEU A O 1
ATOM 2011 N N . LEU A 1 251 ? -14.462 0.537 15.121 1.00 82.81 251 LEU A N 1
ATOM 2012 C CA . LEU A 1 251 ? -15.209 -0.069 14.018 1.00 82.81 251 LEU A CA 1
ATOM 2013 C C . LEU A 1 251 ? -16.564 -0.581 14.525 1.00 82.81 251 LEU A C 1
ATOM 2015 O O . LEU A 1 251 ? -16.599 -1.512 15.335 1.00 82.81 251 LEU A O 1
ATOM 2019 N N . ASP A 1 252 ? -17.668 -0.027 14.017 1.00 77.94 252 ASP A N 1
ATOM 2020 C CA . ASP A 1 252 ? -19.034 -0.511 14.283 1.00 77.94 252 ASP A CA 1
ATOM 2021 C C . ASP A 1 252 ? -19.333 -1.795 13.486 1.00 77.94 252 ASP A C 1
ATOM 2023 O O . ASP A 1 252 ? -20.131 -1.830 12.550 1.00 77.94 252 ASP A O 1
ATOM 2027 N N . LEU A 1 253 ? -18.606 -2.864 13.818 1.00 80.31 253 LEU A N 1
ATOM 2028 C CA . LEU A 1 253 ? -18.756 -4.185 13.217 1.00 80.31 253 LEU A CA 1
ATOM 2029 C C . LEU A 1 253 ? -19.341 -5.165 14.230 1.00 80.31 253 LEU A C 1
ATOM 2031 O O . LEU A 1 253 ? -18.865 -5.289 15.358 1.00 80.31 253 LEU A O 1
ATOM 2035 N N . HIS A 1 254 ? -20.361 -5.907 13.800 1.00 70.81 254 HIS A N 1
ATOM 2036 C CA . HIS A 1 254 ? -20.993 -6.934 14.628 1.00 70.81 254 HIS A CA 1
ATOM 2037 C C . HIS A 1 254 ? -20.112 -8.175 14.816 1.00 70.81 254 HIS A C 1
ATOM 2039 O O . HIS A 1 254 ? -20.106 -8.742 15.906 1.00 70.81 254 HIS A O 1
ATOM 2045 N N . ASP A 1 255 ? -19.337 -8.551 13.792 1.00 79.44 255 ASP A N 1
ATOM 2046 C CA . ASP A 1 255 ? -18.457 -9.720 13.814 1.00 79.44 255 ASP A CA 1
ATOM 2047 C C . ASP A 1 255 ? -17.046 -9.357 13.337 1.00 79.44 255 ASP A C 1
ATOM 2049 O O . ASP A 1 255 ? -16.864 -8.679 12.323 1.00 79.44 255 ASP A O 1
ATOM 2053 N N . PHE A 1 256 ? -16.042 -9.863 14.054 1.00 82.69 256 PHE A N 1
ATOM 2054 C CA . PHE A 1 256 ? -14.626 -9.737 13.708 1.00 82.69 256 PHE A CA 1
ATOM 2055 C C . PHE A 1 256 ? -14.052 -11.106 13.332 1.00 82.69 256 PHE A C 1
ATOM 2057 O O . PHE A 1 256 ? -14.533 -12.125 13.836 1.00 82.69 256 PHE A O 1
ATOM 2064 N N . PRO A 1 257 ? -12.994 -11.157 12.499 1.00 85.44 257 PRO A N 1
ATOM 2065 C CA . PRO A 1 257 ? -12.286 -12.403 12.239 1.00 85.44 257 PRO A CA 1
ATOM 2066 C C . PRO A 1 257 ? -11.839 -13.085 13.538 1.00 85.44 257 PRO A C 1
ATOM 2068 O O . PRO A 1 257 ? -11.467 -12.428 14.513 1.00 85.44 257 PRO A O 1
ATOM 2071 N N . GLU A 1 258 ? -11.850 -14.416 13.556 1.00 84.75 258 GLU A N 1
ATOM 2072 C CA . GLU A 1 258 ? -11.527 -15.180 14.761 1.00 84.75 258 GLU A CA 1
ATOM 2073 C C . GLU A 1 258 ? -10.139 -14.810 15.323 1.00 84.75 258 GLU A C 1
ATOM 2075 O O . GLU A 1 258 ? -9.145 -14.703 14.598 1.00 84.75 258 GLU A O 1
ATOM 2080 N N . GLY A 1 259 ? -10.072 -14.587 16.639 1.00 84.38 259 GLY A N 1
ATOM 2081 C CA . GLY A 1 259 ? -8.845 -14.202 17.346 1.00 84.38 259 GLY A CA 1
ATOM 2082 C C . GLY A 1 259 ? -8.496 -12.711 17.279 1.00 84.38 259 GLY A C 1
ATOM 2083 O O . GLY A 1 259 ? -7.466 -12.302 17.824 1.00 84.38 259 GLY A O 1
ATOM 2084 N N . PHE A 1 260 ? -9.323 -11.882 16.638 1.00 88.12 260 PHE A N 1
ATOM 2085 C CA . PHE A 1 260 ? -9.135 -10.436 16.641 1.00 88.12 260 PHE A CA 1
ATOM 2086 C C . PHE A 1 260 ? -9.661 -9.830 17.956 1.00 88.12 260 PHE A C 1
ATOM 2088 O O . PHE A 1 260 ? -10.744 -10.195 18.414 1.00 88.12 260 PHE A O 1
ATOM 2095 N N . PRO A 1 261 ? -8.900 -8.925 18.600 1.00 88.69 261 PRO A N 1
ATOM 2096 C CA . PRO A 1 261 ? -9.362 -8.224 19.796 1.00 88.69 261 PRO A CA 1
ATOM 2097 C C . PRO A 1 261 ? -10.496 -7.254 19.448 1.00 88.69 261 PRO A C 1
ATOM 2099 O O . PRO A 1 261 ? -10.589 -6.793 18.311 1.00 88.69 261 PRO A O 1
ATOM 2102 N N . LYS A 1 262 ? -11.329 -6.895 20.427 1.00 87.69 262 LYS A N 1
ATOM 2103 C CA . LYS A 1 262 ? -12.361 -5.868 20.221 1.00 87.69 262 LYS A CA 1
ATOM 2104 C C . LYS A 1 262 ? -11.713 -4.520 19.867 1.00 87.69 262 LYS A C 1
ATOM 2106 O O . LYS A 1 262 ? -10.651 -4.242 20.420 1.00 87.69 262 LYS A O 1
ATOM 2111 N N . PRO A 1 263 ? -12.304 -3.708 18.974 1.00 87.94 263 PRO A N 1
ATOM 2112 C CA . PRO A 1 263 ? -11.829 -2.352 18.728 1.00 87.94 263 PRO A CA 1
ATOM 2113 C C . PRO A 1 263 ? -11.842 -1.509 20.001 1.00 87.94 263 PRO A C 1
ATOM 2115 O O . PRO A 1 263 ? -12.703 -1.684 20.865 1.00 87.94 263 PRO A O 1
ATOM 2118 N N . GLU A 1 264 ? -10.881 -0.601 20.095 1.00 88.06 264 GLU A N 1
ATOM 2119 C CA . GLU A 1 264 ? -10.753 0.370 21.177 1.00 88.06 264 GLU A CA 1
ATOM 2120 C C . GLU A 1 264 ? -10.364 1.716 20.570 1.00 88.06 264 GLU A C 1
ATOM 2122 O O . GLU A 1 264 ? -9.792 1.759 19.476 1.00 88.06 264 GLU A O 1
ATOM 2127 N N . GLU A 1 265 ? -10.649 2.796 21.296 1.00 88.31 265 GLU A N 1
ATOM 2128 C CA . GLU A 1 265 ? -10.252 4.137 20.879 1.00 88.31 265 GLU A CA 1
ATOM 2129 C C . GLU A 1 265 ? -8.740 4.210 20.654 1.00 88.31 265 GLU A C 1
ATOM 2131 O O . GLU A 1 265 ? -7.934 3.770 21.488 1.00 88.31 265 GLU A O 1
ATOM 2136 N N . HIS A 1 266 ? -8.344 4.780 19.518 1.00 87.81 266 HIS A N 1
ATOM 2137 C CA . HIS A 1 266 ? -6.933 4.996 19.239 1.00 87.81 266 HIS A CA 1
ATOM 2138 C C . HIS A 1 266 ? -6.354 6.054 20.164 1.00 87.81 266 HIS A C 1
ATOM 2140 O O . HIS A 1 266 ? -7.028 6.975 20.620 1.00 87.81 266 HIS A O 1
ATOM 2146 N N . ARG A 1 267 ? -5.056 5.922 20.431 1.00 84.25 267 ARG A N 1
ATOM 2147 C CA . ARG A 1 267 ? -4.284 6.934 21.151 1.00 84.25 267 ARG A CA 1
ATOM 2148 C C . ARG A 1 267 ? -3.303 7.607 20.220 1.00 84.25 267 ARG A C 1
ATOM 2150 O O . ARG A 1 267 ? -2.840 6.996 19.253 1.00 84.25 267 ARG A O 1
ATOM 2157 N N . TRP A 1 268 ? -2.899 8.814 20.594 1.00 78.25 268 TRP A N 1
ATOM 2158 C CA . TRP A 1 268 ? -1.833 9.541 19.924 1.00 78.25 268 TRP A CA 1
ATOM 2159 C C . TRP A 1 268 ? -0.622 8.656 19.627 1.00 78.25 268 TRP A C 1
ATOM 2161 O O . TRP A 1 268 ? -0.118 7.992 20.542 1.00 78.25 268 TRP A O 1
ATOM 2171 N N . PRO A 1 269 ? -0.126 8.623 18.377 1.00 76.31 269 PRO A N 1
ATOM 2172 C CA . PRO A 1 269 ? -0.424 9.530 17.256 1.00 76.31 269 PRO A CA 1
ATOM 2173 C C . PRO A 1 269 ? -1.528 9.060 16.292 1.00 76.31 269 PRO A C 1
ATOM 2175 O O . PRO A 1 269 ? -1.694 9.659 15.231 1.00 76.31 269 PRO A O 1
ATOM 2178 N N . PHE A 1 270 ? -2.220 7.963 16.602 1.00 80.75 270 PHE A N 1
ATOM 2179 C CA . PHE A 1 270 ? -3.222 7.359 15.716 1.00 80.75 270 PHE A CA 1
ATOM 2180 C C . PHE A 1 270 ? -4.605 8.004 15.851 1.00 80.75 270 PHE A C 1
ATOM 2182 O O . PHE A 1 270 ? -5.414 7.872 14.944 1.00 80.75 270 PHE A O 1
ATOM 2189 N N . ASP A 1 271 ? -4.842 8.753 16.930 1.00 77.81 271 ASP A N 1
ATOM 2190 C CA . ASP A 1 271 ? -6.077 9.507 17.162 1.00 77.81 271 ASP A CA 1
ATOM 2191 C C . ASP A 1 271 ? -6.184 10.804 16.340 1.00 77.81 271 ASP A C 1
ATOM 2193 O O . ASP A 1 271 ? -7.271 11.363 16.258 1.00 77.81 271 ASP A O 1
ATOM 2197 N N . ASP A 1 272 ? -5.101 11.285 15.719 1.00 71.19 272 ASP A N 1
ATOM 2198 C CA . ASP A 1 272 ? -4.998 12.584 15.025 1.00 71.19 272 ASP A CA 1
ATOM 2199 C C . ASP A 1 272 ? -5.423 12.543 13.533 1.00 71.19 272 ASP A C 1
ATOM 2201 O O . ASP A 1 272 ? -4.822 13.215 12.690 1.00 71.19 272 ASP A O 1
ATOM 2205 N N . HIS A 1 273 ? -6.451 11.756 13.183 1.00 82.44 273 HIS A N 1
ATOM 2206 C CA . HIS A 1 273 ? -6.848 11.469 11.788 1.00 82.44 273 HIS A CA 1
ATOM 2207 C C . HIS A 1 273 ? -5.643 11.045 10.936 1.00 82.44 273 HIS A C 1
ATOM 2209 O O . HIS A 1 273 ? -5.261 11.690 9.954 1.00 82.44 273 HIS A O 1
ATOM 2215 N N . LEU A 1 274 ? -4.994 9.958 11.357 1.00 88.94 274 LEU A N 1
ATOM 2216 C CA . LEU A 1 274 ? -3.950 9.345 10.554 1.00 88.94 274 LEU A CA 1
ATOM 2217 C C . LEU A 1 274 ? -4.584 8.665 9.334 1.00 88.94 274 LEU A C 1
ATOM 2219 O O . LEU A 1 274 ? -5.462 7.811 9.476 1.00 88.94 274 LEU A O 1
ATOM 2223 N N . VAL A 1 275 ? -4.079 8.993 8.148 1.00 92.62 275 VAL A N 1
ATOM 2224 C CA . VAL A 1 275 ? -4.467 8.351 6.890 1.00 92.62 275 VAL A CA 1
ATOM 2225 C C . VAL A 1 275 ? -3.229 7.775 6.214 1.00 92.62 275 VAL A C 1
ATOM 2227 O O . VAL A 1 275 ? -2.211 8.454 6.058 1.00 92.62 275 VAL A O 1
ATOM 2230 N N . ILE A 1 276 ? -3.292 6.507 5.805 1.00 94.75 276 ILE A N 1
ATOM 2231 C CA . ILE A 1 276 ? -2.255 5.900 4.961 1.00 94.75 276 ILE A CA 1
ATOM 2232 C C . ILE A 1 276 ? -2.784 5.805 3.537 1.00 94.75 276 ILE A C 1
ATOM 2234 O O . ILE A 1 276 ? -3.635 4.973 3.236 1.00 94.75 276 ILE A O 1
ATOM 2238 N N . TYR A 1 277 ? -2.237 6.622 2.647 1.00 96.56 277 TYR A N 1
ATOM 2239 C CA . TYR A 1 277 ? -2.522 6.545 1.221 1.00 96.56 277 TYR A CA 1
ATOM 2240 C C . TYR A 1 277 ? -1.677 5.466 0.573 1.00 96.56 277 TYR A C 1
ATOM 2242 O O . TYR A 1 277 ? -0.481 5.369 0.845 1.00 96.56 277 TYR A O 1
ATOM 2250 N N . VAL A 1 278 ? -2.276 4.669 -0.302 1.00 97.19 278 VAL A N 1
ATOM 2251 C CA . VAL A 1 278 ? -1.651 3.477 -0.870 1.00 97.19 278 VAL A CA 1
ATOM 2252 C C . VAL A 1 278 ? -1.791 3.466 -2.387 1.00 97.19 278 VAL A C 1
ATOM 2254 O O . VAL A 1 278 ? -2.816 3.852 -2.949 1.00 97.19 278 VAL A O 1
ATOM 2257 N N . ARG A 1 279 ? -0.729 3.001 -3.047 1.00 97.19 279 ARG A N 1
ATOM 2258 C CA . ARG A 1 279 ? -0.682 2.690 -4.472 1.00 97.19 279 ARG A CA 1
ATOM 2259 C C . ARG A 1 279 ? -0.392 1.209 -4.679 1.00 97.19 279 ARG A C 1
ATOM 2261 O O . ARG A 1 279 ? 0.483 0.631 -4.025 1.00 97.19 279 ARG A O 1
ATOM 2268 N N . HIS A 1 280 ? -1.062 0.608 -5.649 1.00 96.62 280 HIS A N 1
ATOM 2269 C CA . HIS A 1 280 ? -0.705 -0.699 -6.166 1.00 96.62 280 HIS A CA 1
ATOM 2270 C C . HIS A 1 280 ? 0.615 -0.595 -6.941 1.00 96.62 280 HIS A C 1
ATOM 2272 O O . HIS A 1 280 ? 0.739 0.163 -7.904 1.00 96.62 280 HIS A O 1
ATOM 2278 N N . CYS A 1 281 ? 1.616 -1.365 -6.525 1.00 95.50 281 CYS A N 1
ATOM 2279 C CA . CYS A 1 281 ? 2.942 -1.354 -7.144 1.00 95.50 281 CYS A CA 1
ATOM 2280 C C . CYS A 1 281 ? 3.121 -2.530 -8.115 1.00 95.50 281 CYS A C 1
ATOM 2282 O O . CYS A 1 281 ? 3.637 -2.371 -9.219 1.00 95.50 281 CYS A O 1
ATOM 2284 N N . GLY A 1 282 ? 2.639 -3.705 -7.716 1.00 94.94 282 GLY A N 1
ATOM 2285 C CA . GLY A 1 282 ? 2.687 -4.937 -8.492 1.00 94.94 282 GLY A CA 1
ATOM 2286 C C . GLY A 1 282 ? 1.862 -6.032 -7.819 1.00 94.94 282 GLY A C 1
ATOM 2287 O O . GLY A 1 282 ? 1.339 -5.817 -6.723 1.00 94.94 282 GLY A O 1
ATOM 2288 N N . PRO A 1 283 ? 1.747 -7.222 -8.424 1.00 94.56 283 PRO A N 1
ATOM 2289 C CA . PRO A 1 283 ? 1.064 -8.351 -7.800 1.00 94.56 283 PRO A CA 1
ATOM 2290 C C . PRO A 1 283 ? 1.637 -8.650 -6.404 1.00 94.56 283 PRO A C 1
ATOM 2292 O O . PRO A 1 283 ? 2.829 -8.916 -6.254 1.00 94.56 283 PRO A O 1
ATOM 2295 N N . GLY A 1 284 ? 0.796 -8.585 -5.370 1.00 95.12 284 GLY A N 1
ATOM 2296 C CA . GLY A 1 284 ? 1.188 -8.796 -3.974 1.00 95.12 284 GLY A CA 1
ATOM 2297 C C . GLY A 1 284 ? 2.099 -7.720 -3.372 1.00 95.12 284 GLY A C 1
ATOM 2298 O O . GLY A 1 284 ? 2.681 -7.971 -2.320 1.00 95.12 284 GLY A O 1
ATOM 2299 N N . VAL A 1 285 ? 2.251 -6.548 -4.002 1.00 97.12 285 VAL A N 1
ATOM 2300 C CA . VAL A 1 285 ? 3.123 -5.465 -3.514 1.00 97.12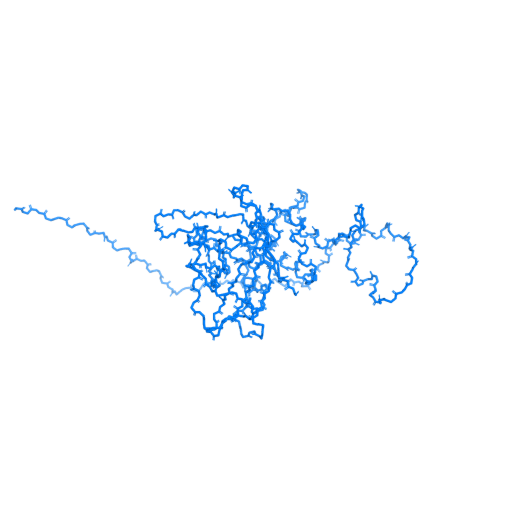 285 VAL A CA 1
ATOM 2301 C C . VAL A 1 285 ? 2.417 -4.112 -3.606 1.00 97.12 285 VAL A C 1
ATOM 2303 O O . VAL A 1 285 ? 1.910 -3.714 -4.659 1.00 97.12 285 VAL A O 1
ATOM 2306 N N . LEU A 1 286 ? 2.424 -3.377 -2.498 1.00 97.44 286 LEU A N 1
ATOM 2307 C CA . LEU A 1 286 ? 1.888 -2.026 -2.365 1.00 97.44 286 LEU A CA 1
ATOM 2308 C C . LEU A 1 286 ? 2.985 -1.078 -1.879 1.00 97.44 286 LEU A C 1
ATOM 2310 O O . LEU A 1 286 ? 3.942 -1.493 -1.220 1.00 97.44 286 LEU A O 1
ATOM 2314 N N . VAL A 1 287 ? 2.803 0.207 -2.159 1.00 97.12 287 VAL A N 1
ATOM 2315 C CA . VAL A 1 287 ? 3.597 1.280 -1.558 1.00 97.12 287 VAL A CA 1
ATOM 2316 C C . VAL A 1 287 ? 2.660 2.348 -1.009 1.00 97.12 287 VAL A C 1
ATOM 2318 O O . VAL A 1 287 ? 1.649 2.650 -1.636 1.00 97.12 287 VAL A O 1
ATOM 2321 N N . GLY A 1 288 ? 2.961 2.902 0.161 1.00 95.88 288 GLY A N 1
ATOM 2322 C CA . GLY A 1 288 ? 2.102 3.877 0.825 1.00 95.88 288 GLY A CA 1
ATOM 2323 C C . GLY A 1 288 ? 2.834 5.078 1.406 1.00 95.88 288 GLY A C 1
ATOM 2324 O O . GLY A 1 288 ? 4.055 5.067 1.537 1.00 95.88 288 GLY A O 1
ATOM 2325 N N . GLN A 1 289 ? 2.075 6.101 1.785 1.00 93.81 289 GLN A N 1
ATOM 2326 C CA . GLN A 1 289 ? 2.525 7.262 2.548 1.00 93.81 289 GLN A CA 1
ATOM 2327 C C . GLN A 1 289 ? 1.528 7.551 3.668 1.00 93.81 289 GLN A C 1
ATOM 2329 O O . GLN A 1 289 ? 0.331 7.665 3.415 1.00 93.81 289 GLN A O 1
ATOM 2334 N N . ALA A 1 290 ? 2.027 7.694 4.895 1.00 91.62 290 ALA A N 1
ATOM 2335 C CA . ALA A 1 290 ? 1.204 8.048 6.046 1.00 91.62 290 ALA A CA 1
ATOM 2336 C C . ALA A 1 290 ? 1.217 9.562 6.288 1.00 91.62 290 ALA A C 1
ATOM 2338 O O . ALA A 1 290 ? 2.288 10.177 6.339 1.00 91.62 290 ALA A O 1
ATOM 2339 N N . TRP A 1 291 ? 0.037 10.138 6.486 1.00 90.44 291 TRP A N 1
ATOM 2340 C CA . TRP A 1 291 ? -0.183 11.561 6.712 1.00 90.44 291 TRP A CA 1
ATOM 2341 C C . TRP A 1 291 ? -1.061 11.770 7.945 1.00 90.44 291 TRP A C 1
ATOM 2343 O O . TRP A 1 291 ? -2.046 11.067 8.142 1.00 90.44 291 TRP A O 1
ATOM 2353 N N . GLN A 1 292 ? -0.671 12.726 8.782 1.00 88.94 292 GLN A N 1
ATOM 2354 C CA . GLN A 1 292 ? -1.505 13.294 9.834 1.00 88.94 292 GLN A CA 1
ATOM 2355 C C . GLN A 1 292 ? -2.219 14.501 9.248 1.00 88.94 292 GLN A C 1
ATOM 2357 O O . GLN A 1 292 ? -1.583 15.535 9.013 1.00 88.94 292 GLN A O 1
ATOM 2362 N N . GLU A 1 293 ? -3.512 14.357 8.990 1.00 86.31 293 GLU A N 1
ATOM 2363 C CA . GLU A 1 293 ? -4.317 15.430 8.403 1.00 86.31 293 GLU A CA 1
ATOM 2364 C C . GLU A 1 293 ? -4.790 16.424 9.463 1.00 86.31 293 GLU A C 1
ATOM 2366 O O . GLU A 1 293 ? -4.933 17.605 9.166 1.00 86.31 293 GLU A O 1
ATOM 2371 N N . GLY A 1 294 ? -4.883 15.982 10.723 1.00 74.81 294 GLY A N 1
ATOM 2372 C CA . GLY A 1 294 ? -5.360 16.805 11.828 1.00 74.81 294 GLY A CA 1
ATOM 2373 C C . GLY A 1 294 ? -6.881 16.790 11.948 1.00 74.81 294 GLY A C 1
ATOM 2374 O O . GLY A 1 294 ? -7.595 16.490 10.997 1.00 74.81 294 GLY A O 1
ATOM 2375 N N . LYS A 1 295 ? -7.390 17.083 13.151 1.00 71.56 295 LYS A N 1
ATOM 2376 C CA . LYS A 1 295 ? -8.844 17.204 13.386 1.00 71.56 295 LYS A CA 1
ATOM 2377 C C . LYS A 1 295 ? -9.382 18.578 12.987 1.00 71.56 295 LYS A C 1
ATOM 2379 O O . LYS A 1 295 ? -10.551 18.706 12.636 1.00 71.56 295 LYS A O 1
ATOM 2384 N N . ASP A 1 296 ? -8.527 19.594 13.073 1.00 74.25 296 ASP A N 1
ATOM 2385 C CA . ASP A 1 296 ? -8.881 20.987 12.831 1.00 74.25 296 ASP A CA 1
ATOM 2386 C C . ASP A 1 296 ? -8.543 21.386 11.393 1.00 74.25 296 ASP A C 1
ATOM 2388 O O . ASP A 1 296 ? -7.442 21.126 10.912 1.00 74.25 296 ASP A O 1
ATOM 2392 N N . LEU A 1 297 ? -9.461 22.096 10.732 1.00 64.00 297 LEU A N 1
ATOM 2393 C CA . LEU A 1 297 ? -9.307 22.554 9.341 1.00 64.00 297 LEU A CA 1
ATOM 2394 C C . LEU A 1 297 ? -8.056 23.422 9.106 1.00 64.00 297 LEU A C 1
ATOM 2396 O O . LEU A 1 297 ? -7.545 23.473 7.990 1.00 64.00 297 LEU A O 1
ATOM 2400 N N . ASP A 1 298 ? -7.567 24.101 10.145 1.00 70.38 298 ASP A N 1
ATOM 2401 C CA . ASP A 1 298 ? -6.394 24.978 10.073 1.00 70.38 298 ASP A CA 1
ATOM 2402 C C . ASP A 1 298 ? -5.065 24.223 10.269 1.00 70.38 298 ASP A C 1
ATOM 2404 O O . ASP A 1 298 ? -3.980 24.799 10.115 1.00 70.38 298 ASP A O 1
ATOM 2408 N N . GLN A 1 299 ? -5.116 22.937 10.630 1.00 75.50 299 GLN A N 1
ATOM 2409 C CA . GLN A 1 299 ? -3.919 22.128 10.800 1.00 75.50 299 GLN A CA 1
ATOM 2410 C C . GLN A 1 299 ? -3.342 21.773 9.431 1.00 75.50 299 GLN A C 1
ATOM 2412 O O . GLN A 1 299 ? -3.948 21.078 8.626 1.00 75.50 299 GLN A O 1
ATOM 2417 N N . VAL A 1 300 ? -2.117 22.233 9.171 1.00 81.56 300 VAL A N 1
ATOM 2418 C CA . VAL A 1 300 ? -1.389 21.848 7.959 1.00 81.56 300 VAL A CA 1
ATOM 2419 C C . VAL A 1 300 ? -1.093 20.346 8.020 1.00 81.56 300 VAL A C 1
ATOM 2421 O O . VAL A 1 300 ? -0.416 19.931 8.973 1.00 81.56 300 VAL A O 1
ATOM 2424 N N . PRO A 1 301 ? -1.520 19.547 7.021 1.00 86.31 301 PRO A N 1
ATOM 2425 C CA . PRO A 1 301 ? -1.226 18.125 6.989 1.00 86.31 301 PRO A CA 1
ATOM 2426 C C . PRO A 1 301 ? 0.277 17.861 7.006 1.00 86.31 301 PRO A C 1
ATOM 2428 O O . PRO A 1 301 ? 1.063 18.527 6.321 1.00 86.31 301 PRO A O 1
ATOM 2431 N N . LYS A 1 302 ? 0.697 16.877 7.798 1.00 87.75 302 LYS A N 1
ATOM 2432 C CA . LYS A 1 302 ? 2.111 16.526 7.961 1.00 87.75 302 LYS A CA 1
ATOM 2433 C C . LYS A 1 302 ? 2.331 15.066 7.654 1.00 87.75 302 LYS A C 1
ATOM 2435 O O . LYS A 1 302 ? 1.604 14.192 8.112 1.00 87.75 302 LYS A O 1
ATOM 2440 N N . LYS A 1 303 ? 3.405 14.792 6.927 1.00 87.31 303 LYS A N 1
ATOM 2441 C CA . LYS A 1 303 ? 3.826 13.424 6.673 1.00 87.31 303 LYS A CA 1
ATOM 2442 C C . LYS A 1 303 ? 4.267 12.770 7.986 1.00 87.31 303 LYS A C 1
ATOM 2444 O O . LYS A 1 303 ? 5.197 13.250 8.634 1.00 87.31 303 LYS A O 1
ATOM 2449 N N . PHE A 1 304 ? 3.594 11.690 8.368 1.00 83.94 304 PHE A N 1
ATOM 2450 C CA . PHE A 1 304 ? 3.792 11.014 9.650 1.00 83.94 304 PHE A CA 1
ATOM 2451 C C . PHE A 1 304 ? 5.089 10.201 9.672 1.00 83.94 304 PHE A C 1
ATOM 2453 O O . PHE A 1 304 ? 5.874 10.263 10.617 1.00 83.94 304 PHE A O 1
ATOM 2460 N N . CYS A 1 305 ? 5.339 9.444 8.604 1.00 84.31 305 CYS A N 1
ATOM 2461 C CA . CYS A 1 305 ? 6.531 8.620 8.461 1.00 84.31 305 CYS A CA 1
ATOM 2462 C C . CYS A 1 305 ? 7.047 8.623 7.017 1.00 84.31 305 CYS A C 1
ATOM 2464 O O . CYS A 1 305 ? 6.555 9.349 6.156 1.00 84.31 305 CYS A O 1
ATOM 2466 N N . GLY A 1 306 ? 8.100 7.852 6.755 1.00 85.50 306 GLY A N 1
ATOM 2467 C CA . GLY A 1 306 ? 8.549 7.613 5.387 1.00 85.50 306 GLY A CA 1
ATOM 2468 C C . GLY A 1 306 ? 7.497 6.855 4.567 1.00 85.50 306 GLY A C 1
ATOM 2469 O O . GLY A 1 306 ? 6.427 6.501 5.056 1.00 85.50 306 GLY A O 1
ATOM 2470 N N . GLU A 1 307 ? 7.799 6.582 3.307 1.00 93.62 307 GLU A N 1
ATOM 2471 C CA . GLU A 1 307 ? 7.023 5.647 2.498 1.00 93.62 307 GLU A CA 1
ATOM 2472 C C . GLU A 1 307 ? 6.984 4.256 3.139 1.00 93.62 307 GLU A C 1
ATOM 2474 O O . GLU A 1 307 ? 7.902 3.849 3.845 1.00 93.62 307 GLU A O 1
ATOM 2479 N N . ILE A 1 308 ? 5.928 3.501 2.873 1.00 95.00 308 ILE A N 1
ATOM 2480 C CA . ILE A 1 308 ? 5.696 2.178 3.444 1.00 95.00 308 ILE A CA 1
ATOM 2481 C C . ILE A 1 308 ? 5.664 1.171 2.304 1.00 95.00 308 ILE A C 1
ATOM 2483 O O . ILE A 1 308 ? 4.772 1.223 1.466 1.00 95.00 308 ILE A O 1
ATOM 2487 N N . LEU A 1 309 ? 6.606 0.235 2.276 1.00 96.31 309 LEU A N 1
ATOM 2488 C CA . LEU A 1 309 ? 6.535 -0.946 1.424 1.00 96.31 309 LEU A CA 1
ATOM 2489 C C . LEU A 1 309 ? 5.650 -1.985 2.109 1.00 96.31 309 LEU A C 1
ATOM 2491 O O . LEU A 1 309 ? 5.912 -2.332 3.258 1.00 96.31 309 LEU A O 1
ATOM 2495 N N . MET A 1 310 ? 4.638 -2.507 1.418 1.00 97.12 310 MET A N 1
ATOM 2496 C CA . MET A 1 310 ? 3.781 -3.574 1.941 1.00 97.12 310 MET A CA 1
ATOM 2497 C C . MET A 1 310 ? 3.799 -4.752 0.975 1.00 97.12 310 MET A C 1
ATOM 2499 O O . MET A 1 310 ? 3.555 -4.593 -0.219 1.00 97.12 310 MET A O 1
ATOM 2503 N N . VAL A 1 311 ? 4.070 -5.944 1.491 1.00 96.69 311 VAL A N 1
ATOM 2504 C CA . VAL A 1 311 ? 4.158 -7.168 0.696 1.00 96.69 311 VAL A CA 1
ATOM 2505 C C . VAL A 1 311 ? 3.198 -8.203 1.258 1.00 96.69 311 VAL A C 1
ATOM 2507 O O . VAL A 1 311 ? 3.191 -8.460 2.464 1.00 96.69 311 VAL A O 1
ATOM 2510 N N . LYS A 1 312 ? 2.377 -8.782 0.384 1.00 95.12 312 LYS A N 1
ATOM 2511 C CA . LYS A 1 312 ? 1.422 -9.829 0.739 1.00 95.12 312 LYS A CA 1
ATOM 2512 C C . LYS A 1 312 ? 2.176 -11.056 1.246 1.00 95.12 312 LYS A C 1
ATOM 2514 O O . LYS A 1 312 ? 3.203 -11.436 0.686 1.00 95.12 312 LYS A O 1
ATOM 2519 N N . ILE A 1 313 ? 1.663 -11.654 2.313 1.00 90.94 313 ILE A N 1
ATOM 2520 C CA . ILE A 1 313 ? 2.171 -12.899 2.882 1.00 90.94 313 ILE A CA 1
ATOM 2521 C C . ILE A 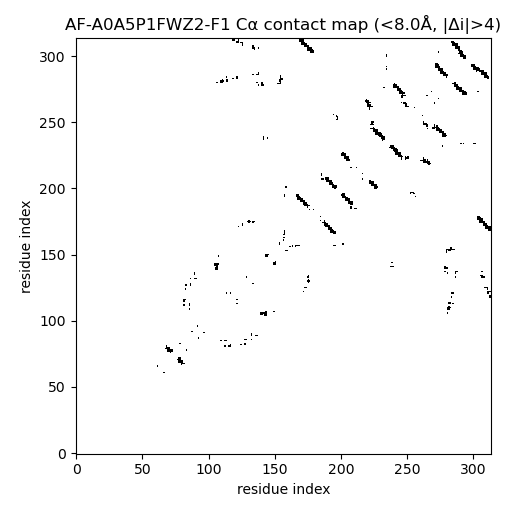1 313 ? 1.092 -13.960 2.679 1.00 90.94 313 ILE A C 1
ATOM 2523 O O . ILE A 1 313 ? -0.054 -13.752 3.089 1.00 90.94 313 ILE A O 1
ATOM 2527 N N . SER A 1 314 ? 1.479 -15.060 2.040 1.00 70.88 314 SER A N 1
ATOM 2528 C CA . SER A 1 314 ? 0.697 -16.292 1.891 1.00 70.88 314 SER A CA 1
ATOM 2529 C C . SER A 1 314 ? 0.593 -17.056 3.207 1.00 70.88 314 SER A C 1
ATOM 2531 O O . SER A 1 314 ? 1.657 -17.212 3.855 1.00 70.88 314 SER A O 1
#

Nearest PDB structures (foldseek):
  8uxx-assembly1_G  TM=6.295E-01  e=4.026E+00  Schizosaccharomyces pombe
  7zmf-assembly1_A  TM=5.493E-01  e=2.523E+00  Brevibacillus brevis NBRC 100599
  7zsk-assembly1_C  TM=5.492E-01  e=3.006E+00  Brevibacillus brevis NBRC 100599